Protein AF-A0A931VMN0-F1 (afdb_monomer_lite)

Structure (mmCIF, N/CA/C/O backbone):
data_AF-A0A931VMN0-F1
#
_entry.id   AF-A0A931VMN0-F1
#
loop_
_atom_site.group_PDB
_atom_site.id
_atom_site.type_symbol
_atom_site.label_atom_id
_atom_site.label_alt_id
_atom_site.label_comp_id
_atom_site.label_asym_id
_atom_site.label_entity_id
_atom_site.label_seq_id
_atom_site.pdbx_PDB_ins_code
_atom_site.Cartn_x
_atom_site.Cartn_y
_atom_site.Cartn_z
_atom_site.occupancy
_atom_site.B_iso_or_equiv
_atom_site.auth_seq_id
_atom_site.auth_comp_id
_atom_site.auth_asym_id
_atom_site.auth_atom_id
_atom_site.pdbx_PDB_model_num
ATOM 1 N N . MET A 1 1 ? 34.406 8.854 -39.754 1.00 41.88 1 MET A N 1
ATOM 2 C CA . MET A 1 1 ? 33.412 9.635 -38.998 1.00 41.88 1 MET A CA 1
ATOM 3 C C . MET A 1 1 ? 33.069 8.800 -37.788 1.00 41.88 1 MET A C 1
ATOM 5 O O . MET A 1 1 ? 32.561 7.705 -37.977 1.00 41.88 1 MET A O 1
ATOM 9 N N . ALA A 1 2 ? 33.509 9.219 -36.605 1.00 42.59 2 ALA A N 1
ATOM 10 C CA . ALA A 1 2 ? 33.119 8.560 -35.368 1.00 42.59 2 ALA A CA 1
ATOM 11 C C . ALA A 1 2 ? 31.696 9.027 -35.057 1.00 42.59 2 ALA A C 1
ATOM 13 O O . ALA A 1 2 ? 31.463 10.232 -35.004 1.00 42.59 2 ALA A O 1
ATOM 14 N N . GLU A 1 3 ? 30.756 8.093 -34.952 1.00 46.03 3 GLU A N 1
ATOM 15 C CA . GLU A 1 3 ? 29.459 8.370 -34.342 1.00 46.03 3 GLU A CA 1
ATOM 16 C C . GLU A 1 3 ? 29.733 8.824 -32.907 1.00 46.03 3 GLU A C 1
ATOM 18 O O . GLU A 1 3 ? 30.324 8.078 -32.122 1.00 46.03 3 GLU A O 1
ATOM 23 N N . GLU A 1 4 ? 29.360 10.062 -32.582 1.00 45.09 4 GLU A N 1
ATOM 24 C CA . GLU A 1 4 ? 29.193 10.489 -31.197 1.00 45.09 4 GLU A CA 1
ATOM 25 C C . GLU A 1 4 ? 28.124 9.577 -30.591 1.00 45.09 4 GLU A C 1
ATOM 27 O O . GLU A 1 4 ? 26.926 9.773 -30.784 1.00 45.09 4 GLU A O 1
ATOM 32 N N . ARG A 1 5 ? 28.560 8.509 -29.919 1.00 51.31 5 ARG A N 1
ATOM 33 C CA . ARG A 1 5 ? 27.690 7.766 -29.017 1.00 51.31 5 ARG A CA 1
ATOM 34 C C . ARG A 1 5 ? 27.378 8.718 -27.873 1.00 51.31 5 ARG A C 1
ATOM 36 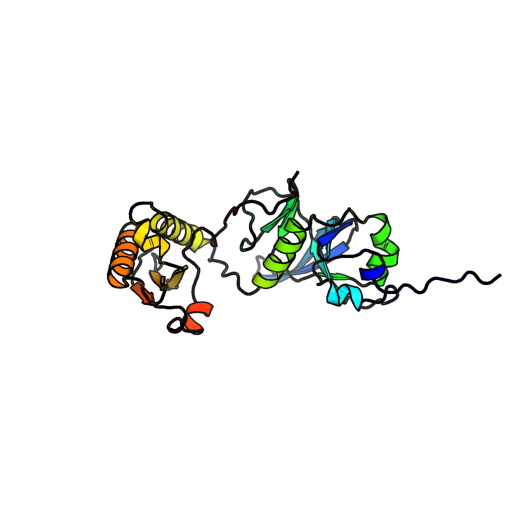O O . ARG A 1 5 ? 28.253 8.962 -27.046 1.00 51.31 5 ARG A O 1
ATOM 43 N N . GLU A 1 6 ? 26.171 9.277 -27.859 1.00 58.47 6 GLU A N 1
ATOM 44 C CA . GLU A 1 6 ? 25.628 9.911 -26.659 1.00 58.47 6 GLU A CA 1
ATOM 45 C C . GLU A 1 6 ? 25.777 8.908 -25.512 1.00 58.47 6 GLU A C 1
ATOM 47 O O . GLU A 1 6 ? 25.211 7.813 -25.552 1.00 58.47 6 GLU A O 1
ATOM 52 N N . GLU A 1 7 ? 26.621 9.239 -24.533 1.00 57.97 7 GLU A N 1
ATOM 53 C CA . GLU A 1 7 ? 26.782 8.410 -23.345 1.00 57.97 7 GLU A CA 1
ATOM 54 C C . GLU A 1 7 ? 25.415 8.269 -22.660 1.00 57.97 7 GLU A C 1
ATOM 56 O O . GLU A 1 7 ? 24.741 9.281 -22.435 1.00 57.97 7 GLU A O 1
ATOM 61 N N . PRO A 1 8 ? 24.976 7.046 -22.313 1.00 57.59 8 PRO A N 1
ATOM 62 C CA . PRO A 1 8 ? 23.716 6.858 -21.613 1.00 57.59 8 PRO A CA 1
ATOM 63 C C . PRO A 1 8 ? 23.795 7.508 -20.222 1.00 57.59 8 PRO A C 1
ATOM 65 O O . PRO A 1 8 ? 24.470 7.008 -19.325 1.00 57.59 8 PRO A O 1
ATOM 68 N N . GLN A 1 9 ? 23.119 8.645 -20.041 1.00 81.38 9 GLN A N 1
ATOM 69 C CA . GLN A 1 9 ? 23.311 9.496 -18.857 1.00 81.38 9 GLN A CA 1
ATOM 70 C C . GLN A 1 9 ? 22.664 8.955 -17.567 1.00 81.38 9 GLN A C 1
ATOM 72 O O . GLN A 1 9 ? 23.038 9.395 -16.487 1.00 81.38 9 GLN A O 1
ATOM 77 N N . SER A 1 10 ? 21.685 8.048 -17.657 1.00 93.00 10 SER A N 1
ATOM 78 C CA 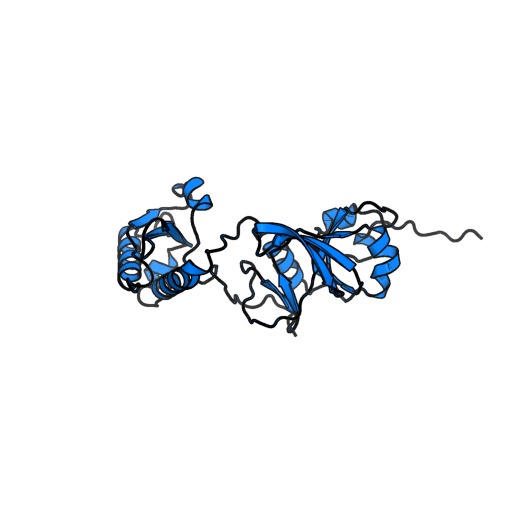. SER A 1 10 ? 21.061 7.276 -16.557 1.00 93.00 10 SER A CA 1
ATOM 79 C C . SER A 1 10 ? 19.767 6.626 -17.062 1.00 93.00 10 SER A C 1
ATOM 81 O O . SER A 1 10 ? 19.242 7.022 -18.106 1.00 93.00 10 SER A O 1
ATOM 83 N N . LEU A 1 11 ? 19.184 5.686 -16.309 1.00 93.06 11 LEU A N 1
ATOM 84 C CA . LEU A 1 11 ? 17.816 5.224 -16.584 1.00 93.06 11 LEU A CA 1
ATOM 85 C C . LEU A 1 11 ? 16.801 6.375 -16.522 1.00 93.06 11 LEU A C 1
ATOM 87 O O . LEU A 1 11 ? 15.883 6.436 -17.340 1.00 93.06 11 LEU A O 1
ATOM 91 N N . TYR A 1 12 ? 16.976 7.316 -15.590 1.00 93.25 12 TYR A N 1
ATOM 92 C CA . TYR A 1 12 ? 16.116 8.497 -15.513 1.00 93.25 12 TYR A CA 1
ATOM 93 C C . TYR A 1 12 ? 16.229 9.373 -16.770 1.00 93.25 12 TYR A C 1
ATOM 95 O O . TYR A 1 12 ? 15.211 9.805 -17.316 1.00 93.25 12 TYR A O 1
ATOM 103 N N . ALA A 1 13 ? 17.439 9.608 -17.282 1.00 91.50 13 ALA A N 1
ATOM 104 C CA . ALA A 1 13 ? 17.629 10.326 -18.544 1.00 91.50 13 ALA A CA 1
ATOM 105 C C . ALA A 1 13 ? 17.008 9.573 -19.738 1.00 91.50 13 ALA A C 1
ATOM 107 O O . ALA A 1 13 ? 16.455 10.199 -20.637 1.00 91.50 13 ALA A O 1
ATOM 108 N N . ASP A 1 14 ? 16.992 8.238 -19.692 1.00 89.56 14 ASP A N 1
ATOM 109 C CA . ASP A 1 14 ? 16.324 7.369 -20.672 1.00 89.56 14 ASP A CA 1
ATOM 110 C C . ASP A 1 14 ? 14.782 7.322 -20.518 1.00 89.56 14 ASP A C 1
ATOM 112 O O . ASP A 1 14 ? 14.068 6.576 -21.195 1.00 89.56 14 ASP A O 1
ATOM 116 N N . GLY A 1 15 ? 14.225 8.143 -19.625 1.00 91.12 15 GLY A N 1
ATOM 117 C CA . GLY A 1 15 ? 12.784 8.305 -19.434 1.00 91.12 15 GLY A CA 1
ATOM 118 C C . GLY A 1 15 ? 12.145 7.295 -18.482 1.00 91.12 15 GLY A C 1
ATOM 119 O O . GLY A 1 15 ? 10.924 7.292 -18.355 1.00 91.12 15 GLY A O 1
ATOM 120 N N . TRP A 1 16 ? 12.928 6.457 -17.796 1.00 94.12 16 TRP A N 1
ATOM 121 C CA . TRP A 1 16 ? 12.399 5.612 -16.725 1.00 94.12 16 TRP A CA 1
ATOM 122 C C . TRP A 1 16 ? 12.064 6.453 -15.491 1.00 94.12 16 TRP A C 1
ATOM 124 O O . TRP A 1 16 ? 12.814 7.346 -15.095 1.00 94.12 16 TRP A O 1
ATOM 134 N N . ARG A 1 17 ? 10.918 6.169 -14.883 1.00 94.31 17 ARG A N 1
ATOM 135 C CA . ARG A 1 17 ? 10.378 6.826 -13.683 1.00 94.31 17 ARG A CA 1
ATOM 136 C C . ARG A 1 17 ? 9.817 5.790 -12.720 1.00 94.31 17 ARG A C 1
ATOM 138 O O . ARG A 1 17 ? 9.393 4.719 -13.165 1.00 94.31 17 ARG A O 1
ATOM 145 N N . GLN A 1 18 ? 9.728 6.125 -11.437 1.00 93.81 18 GLN A N 1
ATOM 146 C CA . GLN A 1 18 ? 8.899 5.371 -10.500 1.00 93.81 18 GLN A CA 1
ATOM 147 C C . GLN A 1 18 ? 7.460 5.305 -11.036 1.00 93.81 18 GLN A C 1
ATOM 149 O O . GLN A 1 18 ? 6.854 6.329 -11.360 1.00 93.81 18 GLN A O 1
ATOM 154 N N . GLY A 1 19 ? 6.921 4.093 -11.166 1.00 93.88 19 GLY A N 1
ATOM 155 C CA . GLY A 1 19 ? 5.627 3.864 -11.808 1.00 93.88 19 GLY A CA 1
ATOM 156 C C . GLY A 1 19 ? 5.679 3.583 -13.312 1.00 93.88 19 GLY A C 1
ATOM 157 O O . GLY A 1 19 ? 4.626 3.436 -13.917 1.00 93.88 19 GLY A O 1
ATOM 158 N N . SER A 1 20 ? 6.857 3.495 -13.941 1.00 95.56 20 SER A N 1
ATOM 159 C CA . SER A 1 20 ? 6.937 3.018 -15.334 1.00 95.56 20 SER A CA 1
ATOM 160 C C . SER A 1 20 ? 6.553 1.544 -15.397 1.00 95.56 20 SER A C 1
ATOM 162 O O . SER A 1 20 ? 7.106 0.752 -14.634 1.00 95.56 20 SER A O 1
ATOM 164 N N . ILE A 1 21 ? 5.647 1.189 -16.307 1.00 95.50 21 ILE A N 1
ATOM 165 C CA . ILE A 1 21 ? 5.221 -0.196 -16.538 1.00 95.50 21 ILE A CA 1
ATOM 166 C C . ILE A 1 21 ? 5.963 -0.752 -17.754 1.00 95.50 21 ILE A C 1
ATOM 168 O O . ILE A 1 21 ? 6.231 -0.023 -18.712 1.00 95.50 21 ILE A O 1
ATOM 172 N N . PHE A 1 22 ? 6.325 -2.029 -17.718 1.00 96.31 22 PHE A N 1
ATOM 173 C CA . PHE A 1 22 ? 6.943 -2.729 -18.839 1.00 96.31 22 PHE A CA 1
ATOM 174 C C . PHE A 1 22 ? 6.535 -4.203 -18.869 1.00 96.31 22 PHE A C 1
ATOM 176 O O . PHE A 1 22 ? 6.150 -4.767 -17.844 1.00 96.31 22 PHE A O 1
ATOM 183 N N . HIS A 1 23 ? 6.656 -4.814 -20.050 1.00 95.62 23 HIS A N 1
ATOM 184 C CA . HIS A 1 23 ? 6.333 -6.227 -20.264 1.00 95.62 23 HIS A CA 1
ATOM 185 C C . HIS A 1 23 ? 7.601 -7.047 -20.454 1.00 95.62 23 HIS A C 1
ATOM 187 O O . HIS A 1 23 ? 8.399 -6.759 -21.351 1.00 95.62 23 HIS A O 1
ATOM 193 N N . LEU A 1 24 ? 7.805 -8.049 -19.610 1.00 93.81 24 LEU A N 1
ATOM 194 C CA . LEU A 1 24 ? 8.913 -8.988 -19.706 1.00 93.81 24 LEU A CA 1
ATOM 195 C C . LEU A 1 24 ? 8.612 -10.236 -18.877 1.00 93.81 24 LEU A C 1
ATOM 197 O O . LEU A 1 24 ? 8.349 -10.128 -17.682 1.00 93.81 24 LEU A O 1
ATOM 201 N N . ASP A 1 25 ? 8.751 -11.410 -19.490 1.00 91.31 25 ASP A N 1
ATOM 202 C CA . ASP A 1 25 ? 8.650 -12.685 -18.783 1.00 91.31 25 ASP A CA 1
ATOM 203 C C . ASP A 1 25 ? 9.819 -12.831 -17.803 1.00 91.31 25 ASP A C 1
ATOM 205 O O . ASP A 1 25 ? 10.959 -13.110 -18.193 1.00 91.31 25 ASP A O 1
ATOM 209 N N . LEU A 1 26 ? 9.538 -12.636 -16.516 1.00 87.81 26 LEU A N 1
ATOM 210 C CA . LEU A 1 26 ? 10.504 -12.832 -15.443 1.00 87.81 26 LEU A CA 1
ATOM 211 C C . LEU A 1 26 ? 10.038 -13.970 -14.541 1.00 87.81 26 LEU A C 1
ATOM 213 O O . LEU A 1 26 ? 8.881 -14.050 -14.133 1.00 87.81 26 LEU A O 1
ATOM 217 N N . ILE A 1 27 ? 10.979 -14.855 -14.219 1.00 83.38 27 ILE A N 1
ATOM 218 C CA . ILE A 1 27 ? 10.735 -15.995 -13.339 1.00 83.38 27 ILE A CA 1
ATOM 219 C C . ILE A 1 27 ? 11.170 -15.603 -11.929 1.00 83.38 27 ILE A C 1
ATOM 221 O O . ILE A 1 27 ? 12.364 -15.589 -11.620 1.00 83.38 27 ILE A O 1
ATOM 225 N N . GLY A 1 28 ? 10.192 -15.300 -11.079 1.00 76.06 28 GLY A N 1
ATOM 226 C CA . GLY A 1 28 ? 10.387 -15.075 -9.651 1.00 76.06 28 GLY A CA 1
ATOM 227 C C . GLY A 1 28 ? 10.457 -16.394 -8.883 1.00 76.06 28 GLY A C 1
ATOM 228 O O . GLY A 1 28 ? 9.836 -17.395 -9.256 1.00 76.06 28 GLY A O 1
ATOM 229 N N . ARG A 1 29 ? 11.210 -16.414 -7.780 1.00 80.31 29 ARG A N 1
ATOM 230 C CA . ARG A 1 29 ? 11.291 -17.570 -6.874 1.00 80.31 29 ARG A CA 1
ATOM 231 C C . ARG A 1 29 ? 11.120 -17.110 -5.441 1.00 80.31 29 ARG A C 1
ATOM 233 O O . ARG A 1 29 ? 11.837 -16.228 -4.974 1.00 80.31 29 ARG A O 1
ATOM 240 N N . ARG A 1 30 ? 10.188 -17.733 -4.727 1.00 77.56 30 ARG A N 1
ATOM 241 C CA . ARG A 1 30 ? 9.914 -17.446 -3.317 1.00 77.56 30 ARG A CA 1
ATOM 242 C C . ARG A 1 30 ? 9.991 -18.724 -2.506 1.00 77.56 30 ARG A C 1
ATOM 244 O O . ARG A 1 30 ? 9.570 -19.778 -2.965 1.00 77.56 30 ARG A O 1
ATOM 251 N N . HIS A 1 31 ? 10.493 -18.622 -1.284 1.00 81.31 31 HIS A N 1
ATOM 252 C CA . HIS A 1 31 ? 10.421 -19.716 -0.325 1.00 81.31 31 HIS A CA 1
ATOM 253 C C . HIS A 1 31 ? 9.192 -19.509 0.560 1.00 81.31 31 HIS A C 1
ATOM 255 O O . HIS A 1 31 ? 9.095 -18.505 1.262 1.00 81.31 31 HIS A O 1
ATOM 261 N N . ILE A 1 32 ? 8.253 -20.447 0.494 1.00 82.44 32 ILE A N 1
ATOM 262 C CA . ILE A 1 32 ? 7.016 -20.470 1.279 1.00 82.44 32 ILE A CA 1
ATOM 263 C C . ILE A 1 32 ? 7.015 -21.679 2.215 1.00 82.44 32 ILE A C 1
ATOM 265 O O . ILE A 1 32 ? 7.819 -22.597 2.060 1.00 82.44 32 ILE A O 1
ATOM 269 N N . LEU A 1 33 ? 6.102 -21.703 3.182 1.00 79.56 33 LEU A N 1
ATOM 270 C CA . LEU A 1 33 ? 5.869 -22.894 3.991 1.00 79.56 33 LEU A CA 1
ATOM 271 C C . LEU A 1 33 ? 4.885 -23.817 3.259 1.00 79.56 33 LEU A C 1
ATOM 273 O O . LEU A 1 33 ? 3.768 -23.410 2.946 1.00 79.56 33 LEU A O 1
ATOM 277 N N . GLY A 1 34 ? 5.307 -25.045 2.973 1.00 81.25 34 GLY A N 1
ATOM 278 C CA . GLY A 1 34 ? 4.457 -26.088 2.412 1.00 81.25 34 GLY A CA 1
ATOM 279 C C . GLY A 1 34 ? 3.401 -26.562 3.411 1.00 81.25 34 GLY A C 1
ATOM 280 O O . GLY A 1 34 ? 3.510 -26.346 4.619 1.00 81.25 34 GLY A O 1
ATOM 281 N N . SER A 1 35 ? 2.370 -27.252 2.918 1.00 82.31 35 SER A N 1
ATOM 282 C CA . SER A 1 35 ? 1.301 -27.822 3.757 1.00 82.31 35 SER A CA 1
ATOM 283 C C . SER A 1 35 ? 1.795 -28.881 4.751 1.00 82.31 35 SER A C 1
ATOM 285 O O . SER A 1 35 ? 1.097 -29.218 5.701 1.00 82.31 35 SER A O 1
ATOM 287 N N . ASP A 1 36 ? 2.988 -29.423 4.523 1.00 88.56 36 ASP A N 1
ATOM 288 C CA . ASP A 1 36 ? 3.714 -30.343 5.399 1.00 88.56 36 ASP A CA 1
ATOM 289 C C . ASP A 1 36 ? 4.589 -29.622 6.445 1.00 88.56 36 ASP A C 1
ATOM 291 O O . ASP A 1 36 ? 5.304 -30.268 7.215 1.00 88.56 36 ASP A O 1
ATOM 295 N N . GLY A 1 37 ? 4.548 -28.287 6.480 1.00 85.69 37 GLY A N 1
ATOM 296 C CA . GLY A 1 37 ? 5.361 -27.464 7.368 1.00 85.69 37 GLY A CA 1
ATOM 297 C C . GLY A 1 37 ? 6.830 -27.362 6.952 1.00 85.69 37 GLY A C 1
ATOM 298 O O . GLY A 1 37 ? 7.644 -26.932 7.768 1.00 85.69 37 GLY A O 1
ATOM 299 N N . GLN A 1 38 ? 7.198 -27.756 5.726 1.00 91.81 38 GLN A N 1
ATOM 300 C CA . GLN A 1 38 ? 8.569 -27.644 5.221 1.00 91.81 38 GLN A CA 1
ATOM 301 C C . GLN A 1 38 ? 8.733 -26.459 4.259 1.00 91.81 38 GLN A C 1
ATOM 303 O O . GLN A 1 38 ? 7.809 -26.143 3.506 1.00 91.81 38 GLN A O 1
ATOM 308 N N . PRO A 1 39 ? 9.903 -25.795 4.231 1.00 89.06 39 PRO A N 1
ATOM 309 C CA . PRO A 1 39 ? 10.190 -24.780 3.224 1.00 89.06 39 PRO A CA 1
ATOM 310 C C . PRO A 1 39 ? 10.069 -25.363 1.811 1.00 89.06 39 PRO A C 1
ATOM 312 O O . PRO A 1 39 ? 10.727 -26.345 1.476 1.00 89.06 39 PRO A O 1
ATOM 315 N N . THR A 1 40 ? 9.243 -24.740 0.978 1.00 89.44 40 THR A N 1
ATOM 316 C CA . THR A 1 40 ? 9.023 -25.103 -0.425 1.00 89.44 40 THR A CA 1
ATOM 317 C C . THR A 1 40 ? 9.321 -23.899 -1.311 1.00 89.44 40 THR A C 1
ATOM 319 O O . THR A 1 40 ? 9.024 -22.763 -0.948 1.00 89.44 40 THR A O 1
ATOM 322 N N . GLU A 1 41 ? 9.926 -24.129 -2.475 1.00 87.88 41 GLU A N 1
ATOM 323 C CA . GLU A 1 41 ? 10.111 -23.090 -3.490 1.00 87.88 41 GLU A CA 1
ATOM 324 C C . GLU A 1 41 ? 8.844 -22.973 -4.342 1.00 87.88 41 GLU A C 1
ATOM 326 O O . GLU A 1 41 ? 8.380 -23.949 -4.930 1.00 87.88 41 GLU A O 1
ATOM 331 N N . GLN A 1 42 ? 8.286 -21.771 -4.406 1.00 81.81 42 GLN A N 1
ATOM 332 C CA . GLN A 1 42 ? 7.222 -21.406 -5.322 1.00 81.81 42 GLN A CA 1
ATOM 333 C C . GLN A 1 42 ? 7.819 -20.572 -6.453 1.00 81.81 42 GLN A C 1
ATOM 335 O O . GLN A 1 42 ? 8.457 -19.543 -6.216 1.00 81.81 42 GLN A O 1
ATOM 340 N N . THR A 1 43 ? 7.599 -21.018 -7.686 1.00 82.12 43 THR A N 1
ATOM 341 C CA . THR A 1 43 ? 7.922 -20.245 -8.885 1.00 82.12 43 THR A CA 1
ATOM 342 C C . THR A 1 43 ? 6.745 -19.343 -9.234 1.00 82.12 43 THR A C 1
ATOM 344 O O . THR A 1 43 ? 5.601 -19.799 -9.253 1.00 82.12 43 THR A O 1
ATOM 347 N N . MET A 1 44 ? 7.033 -18.077 -9.509 1.00 78.38 44 MET A N 1
ATOM 348 C CA . MET A 1 44 ? 6.074 -17.111 -10.033 1.00 78.38 44 MET A CA 1
ATOM 349 C C . MET A 1 44 ? 6.485 -16.723 -11.446 1.00 78.38 44 MET A C 1
ATOM 351 O O . MET A 1 44 ? 7.667 -16.491 -11.698 1.00 78.38 44 MET A O 1
ATOM 355 N N . ASN A 1 45 ? 5.507 -16.669 -12.343 1.00 82.75 45 ASN A N 1
ATOM 356 C CA . ASN A 1 45 ? 5.687 -16.190 -13.704 1.00 82.75 45 ASN A CA 1
ATOM 357 C C . ASN A 1 45 ? 4.742 -15.009 -13.883 1.00 82.75 45 ASN A C 1
ATOM 359 O O . ASN A 1 45 ? 3.538 -15.218 -14.018 1.00 82.75 45 ASN A O 1
ATOM 363 N N . ASP A 1 46 ? 5.305 -13.808 -13.861 1.00 86.88 46 ASP A N 1
ATOM 364 C CA . ASP A 1 46 ? 4.589 -12.578 -14.173 1.00 86.88 46 ASP A CA 1
ATOM 365 C C . ASP A 1 46 ? 5.240 -11.944 -15.411 1.00 86.88 46 ASP A C 1
ATOM 367 O O . ASP A 1 46 ? 6.464 -11.988 -15.591 1.00 86.88 46 ASP A O 1
ATOM 371 N N . ASP A 1 47 ? 4.413 -11.367 -16.273 1.00 91.50 47 ASP A N 1
ATOM 372 C CA . ASP A 1 47 ? 4.805 -10.759 -17.544 1.00 91.50 47 ASP A CA 1
ATOM 373 C C . ASP A 1 47 ? 4.705 -9.229 -17.517 1.00 91.50 47 ASP A C 1
ATOM 375 O O . ASP A 1 47 ? 5.376 -8.566 -18.305 1.00 91.50 47 ASP A O 1
ATOM 379 N N . VAL A 1 48 ? 3.947 -8.651 -16.578 1.00 94.38 48 VAL A N 1
ATOM 380 C CA . VAL A 1 48 ? 3.788 -7.198 -16.419 1.00 94.38 48 VAL A CA 1
ATOM 381 C C . VAL A 1 48 ? 4.391 -6.715 -15.103 1.00 94.38 48 VAL A C 1
ATOM 383 O O . VAL A 1 48 ? 4.078 -7.212 -14.020 1.00 94.38 48 VAL A O 1
ATOM 386 N N . TRP A 1 49 ? 5.228 -5.683 -15.186 1.00 94.88 49 TRP A N 1
ATOM 387 C CA . TRP A 1 49 ? 6.003 -5.178 -14.055 1.00 94.88 49 TRP A CA 1
ATOM 388 C C . TRP A 1 49 ? 5.963 -3.658 -13.971 1.00 94.88 49 TRP A C 1
ATOM 390 O O . TRP A 1 49 ? 5.942 -2.970 -14.989 1.00 94.88 49 TRP A O 1
ATOM 400 N N . VAL A 1 50 ? 6.022 -3.122 -12.751 1.00 94.81 50 VAL A N 1
ATOM 401 C CA . VAL A 1 50 ? 6.180 -1.687 -12.494 1.00 94.81 50 VAL A CA 1
ATOM 402 C C . VAL A 1 50 ? 7.493 -1.392 -11.772 1.00 94.81 50 VAL A C 1
ATOM 404 O O . VAL A 1 50 ? 7.901 -2.126 -10.869 1.00 94.81 50 VAL A O 1
ATOM 407 N N . ILE A 1 51 ? 8.141 -0.283 -12.132 1.00 95.75 51 ILE A N 1
ATOM 408 C CA . ILE A 1 51 ? 9.307 0.244 -11.412 1.00 95.75 51 ILE A CA 1
ATOM 409 C C . ILE A 1 51 ? 8.871 0.800 -10.051 1.00 95.75 51 ILE A C 1
ATOM 411 O O . ILE A 1 51 ? 8.109 1.768 -9.980 1.00 95.75 51 ILE A O 1
ATOM 415 N N . ALA A 1 52 ? 9.397 0.221 -8.972 1.00 94.44 52 ALA A N 1
ATOM 416 C CA . ALA A 1 52 ? 9.133 0.641 -7.597 1.00 94.44 52 ALA A CA 1
ATOM 417 C C . ALA A 1 52 ? 10.287 1.450 -6.971 1.00 94.44 52 ALA A C 1
ATOM 419 O O . ALA A 1 52 ? 10.066 2.146 -5.977 1.00 94.44 52 ALA A O 1
ATOM 420 N N . SER A 1 53 ? 11.492 1.420 -7.552 1.00 94.56 53 SER A N 1
ATOM 421 C CA . SER A 1 53 ? 12.605 2.300 -7.155 1.00 94.56 53 SER A CA 1
ATOM 422 C C . SER A 1 53 ? 12.257 3.785 -7.290 1.00 94.56 53 SER A C 1
ATOM 424 O O . SER A 1 53 ? 11.467 4.168 -8.153 1.00 94.56 53 SER A O 1
ATOM 426 N N . GLN A 1 54 ? 12.852 4.627 -6.440 1.00 90.75 54 GLN A N 1
ATOM 427 C CA . GLN A 1 54 ? 12.619 6.069 -6.480 1.00 90.75 54 GLN A CA 1
ATOM 428 C C . GLN A 1 54 ? 13.353 6.708 -7.661 1.00 90.75 54 GLN A C 1
ATOM 430 O O . GLN A 1 54 ? 14.398 6.233 -8.099 1.00 90.75 54 GLN A O 1
ATOM 435 N N . ASP A 1 55 ? 12.857 7.851 -8.130 1.00 91.69 55 ASP A N 1
ATOM 436 C CA . ASP A 1 55 ? 13.480 8.591 -9.233 1.00 91.69 55 ASP A CA 1
ATOM 437 C C . ASP A 1 55 ? 14.945 8.973 -8.968 1.00 91.69 55 ASP A C 1
ATOM 439 O O . ASP A 1 55 ? 15.753 8.975 -9.895 1.00 91.69 55 ASP A O 1
ATOM 443 N N . CYS A 1 56 ? 15.320 9.251 -7.713 1.00 91.75 56 CYS A N 1
ATOM 444 C CA . CYS A 1 56 ? 16.718 9.505 -7.359 1.00 91.75 56 CYS A CA 1
ATOM 445 C C . CYS A 1 56 ? 17.606 8.266 -7.541 1.00 91.75 56 CYS A C 1
ATOM 447 O O . CYS A 1 56 ? 18.752 8.407 -7.963 1.00 91.75 56 CYS A O 1
ATOM 449 N N . ASP A 1 57 ? 17.072 7.066 -7.294 1.00 92.94 57 ASP A N 1
ATOM 450 C CA . ASP A 1 57 ? 17.785 5.809 -7.536 1.00 92.94 57 ASP A CA 1
ATOM 451 C C . ASP A 1 57 ? 17.963 5.591 -9.045 1.00 92.94 57 ASP A C 1
ATOM 453 O O . ASP A 1 57 ? 19.046 5.237 -9.507 1.00 92.94 57 ASP A O 1
ATOM 457 N N . LEU A 1 58 ? 16.921 5.876 -9.836 1.00 94.06 58 LEU A N 1
ATOM 458 C CA . LEU A 1 58 ? 16.954 5.767 -11.300 1.00 94.06 58 LEU A CA 1
ATOM 459 C C . LEU A 1 58 ? 17.911 6.776 -11.946 1.00 94.06 58 LEU A C 1
ATOM 461 O O . LEU A 1 58 ? 18.500 6.486 -12.986 1.00 94.06 58 LEU A O 1
ATOM 465 N N . ALA A 1 59 ? 18.074 7.954 -11.342 1.00 94.44 59 ALA A N 1
ATOM 466 C CA . ALA A 1 59 ? 19.026 8.966 -11.793 1.00 94.44 59 ALA A CA 1
ATOM 467 C C . ALA A 1 59 ? 20.481 8.558 -11.525 1.00 94.44 59 ALA A C 1
ATOM 469 O O . ALA A 1 59 ? 21.369 8.945 -12.278 1.00 94.44 59 ALA A O 1
ATOM 470 N N . ALA A 1 60 ? 20.725 7.751 -10.489 1.00 92.62 60 ALA A N 1
ATOM 471 C CA . ALA A 1 60 ? 22.038 7.178 -10.197 1.00 92.62 60 ALA A CA 1
ATOM 472 C C . ALA A 1 60 ? 22.310 5.859 -10.952 1.00 92.62 60 ALA A C 1
ATOM 474 O O . ALA A 1 60 ? 23.447 5.385 -10.987 1.00 92.62 60 ALA A O 1
ATOM 475 N N . ALA A 1 61 ? 21.283 5.247 -11.546 1.00 94.19 61 ALA A N 1
ATOM 476 C CA . ALA A 1 61 ? 21.382 3.960 -12.221 1.00 94.19 61 ALA A CA 1
ATOM 477 C C . ALA A 1 61 ? 21.949 4.100 -13.642 1.00 94.19 61 ALA A C 1
ATOM 479 O O . ALA A 1 61 ? 21.263 4.549 -14.565 1.00 94.19 61 ALA A O 1
ATOM 480 N N . MET A 1 62 ? 23.200 3.669 -13.820 1.00 95.12 62 MET A N 1
ATOM 481 C CA . MET A 1 62 ? 23.866 3.651 -15.123 1.00 95.12 62 MET A CA 1
ATOM 482 C C . MET A 1 62 ? 23.317 2.526 -16.012 1.00 95.12 62 MET A C 1
ATOM 484 O O . MET A 1 62 ? 23.266 1.387 -15.544 1.00 95.12 62 MET A O 1
ATOM 488 N N . PRO A 1 63 ? 22.961 2.795 -17.282 1.00 92.50 63 PRO A N 1
ATOM 489 C CA . PRO A 1 63 ? 22.307 1.813 -18.146 1.00 92.50 63 PRO A CA 1
ATOM 490 C C . PRO A 1 63 ? 23.113 0.544 -18.418 1.00 92.50 63 PRO A C 1
ATOM 492 O O . PRO A 1 63 ? 22.512 -0.502 -18.577 1.00 92.50 63 PRO A O 1
ATOM 495 N N . ASP A 1 64 ? 24.444 0.590 -18.383 1.00 92.75 64 ASP A N 1
ATOM 496 C CA . ASP A 1 64 ? 25.282 -0.594 -18.633 1.00 92.75 64 ASP A CA 1
ATOM 497 C C . ASP A 1 64 ? 25.517 -1.458 -17.373 1.00 92.75 64 ASP A C 1
ATOM 499 O O . ASP A 1 6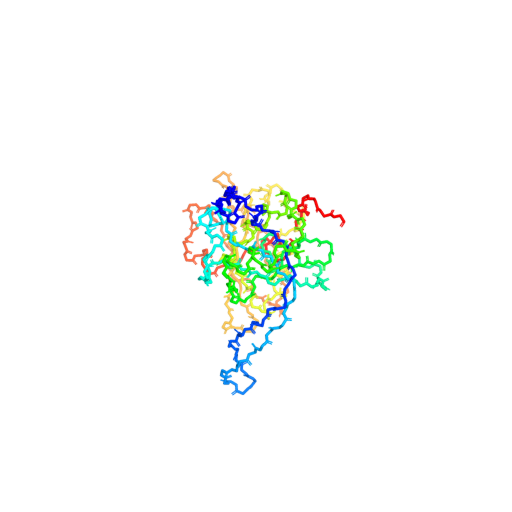4 ? 26.232 -2.465 -17.416 1.00 92.75 64 ASP A O 1
ATOM 503 N N . ASN A 1 65 ? 24.948 -1.077 -16.222 1.00 93.31 65 ASN A N 1
ATOM 504 C CA . ASN A 1 65 ? 25.129 -1.816 -14.975 1.00 93.31 65 ASN A CA 1
ATOM 505 C C . ASN A 1 65 ? 24.302 -3.117 -14.969 1.00 93.31 65 ASN A C 1
ATOM 507 O O . ASN A 1 65 ? 23.092 -3.102 -15.199 1.00 93.31 65 ASN A O 1
ATOM 511 N N . ASN A 1 66 ? 24.959 -4.239 -14.655 1.00 95.44 66 ASN A N 1
ATOM 512 C CA . ASN A 1 66 ? 24.357 -5.572 -14.581 1.00 95.44 66 ASN A CA 1
ATOM 513 C C . ASN A 1 66 ? 23.926 -5.991 -13.165 1.00 95.44 66 ASN A C 1
ATOM 515 O O . ASN A 1 66 ? 23.300 -7.039 -13.013 1.00 95.44 66 ASN A O 1
ATOM 519 N N . ASP A 1 67 ? 24.205 -5.187 -12.141 1.00 95.69 67 ASP A N 1
ATOM 520 C CA . ASP A 1 67 ? 23.783 -5.472 -10.772 1.00 95.69 67 ASP A CA 1
ATOM 521 C C . ASP A 1 67 ? 22.270 -5.282 -10.613 1.00 95.69 67 ASP A C 1
ATOM 523 O O . ASP A 1 67 ? 21.706 -4.268 -11.028 1.00 95.69 67 ASP A O 1
ATOM 527 N N . ALA A 1 68 ? 21.605 -6.244 -9.968 1.00 95.06 68 ALA A N 1
ATOM 528 C CA . ALA A 1 68 ? 20.167 -6.214 -9.710 1.00 95.06 68 ALA A CA 1
ATOM 529 C C . ALA A 1 68 ? 19.816 -5.229 -8.578 1.00 95.06 68 ALA A C 1
ATOM 531 O O . ALA A 1 68 ? 19.646 -5.606 -7.415 1.00 95.06 68 ALA A O 1
ATOM 532 N N . VAL A 1 69 ? 19.738 -3.942 -8.920 1.00 94.94 69 VAL A N 1
ATOM 533 C CA . VAL A 1 69 ? 19.538 -2.842 -7.959 1.00 94.94 69 VAL A CA 1
ATOM 534 C C . VAL A 1 69 ? 18.191 -2.135 -8.089 1.00 94.94 69 VAL A C 1
ATOM 536 O O . VAL A 1 69 ? 17.799 -1.436 -7.157 1.00 94.94 69 VAL A O 1
ATOM 539 N N . ILE A 1 70 ? 17.468 -2.325 -9.196 1.00 96.62 70 ILE A N 1
ATOM 540 C CA . ILE A 1 70 ? 16.181 -1.664 -9.431 1.00 96.62 70 ILE A CA 1
ATOM 541 C C . ILE A 1 70 ? 15.051 -2.540 -8.905 1.00 96.62 70 ILE A C 1
ATOM 543 O O . ILE A 1 70 ? 14.871 -3.657 -9.382 1.00 96.62 70 ILE A O 1
ATOM 547 N N . GLU A 1 71 ? 14.297 -2.034 -7.929 1.00 95.00 71 GLU A N 1
ATOM 548 C CA . GLU A 1 71 ? 13.120 -2.711 -7.384 1.00 95.00 71 GLU A CA 1
ATOM 549 C C . GLU A 1 71 ? 11.975 -2.663 -8.396 1.00 95.00 71 GLU A C 1
ATOM 551 O O . GLU A 1 71 ? 11.608 -1.589 -8.890 1.00 95.00 71 GLU A O 1
ATOM 556 N N . ILE A 1 72 ? 11.379 -3.826 -8.651 1.00 94.06 72 ILE A N 1
ATOM 557 C CA . ILE A 1 72 ? 10.175 -3.981 -9.462 1.00 94.06 72 ILE A CA 1
ATOM 558 C C . ILE A 1 72 ? 9.100 -4.741 -8.694 1.00 94.06 72 ILE A C 1
ATOM 560 O O . ILE A 1 72 ? 9.378 -5.498 -7.758 1.00 94.06 72 ILE A O 1
ATOM 564 N N . ARG A 1 73 ? 7.847 -4.519 -9.084 1.00 92.75 73 ARG A N 1
ATOM 565 C CA . ARG A 1 73 ? 6.685 -5.219 -8.532 1.00 92.75 73 ARG A CA 1
ATOM 566 C C . ARG A 1 73 ? 5.823 -5.770 -9.662 1.00 92.75 73 ARG A C 1
ATOM 568 O O . ARG A 1 73 ? 5.673 -5.067 -10.663 1.00 92.75 73 ARG A O 1
ATOM 575 N N . PRO A 1 74 ? 5.265 -6.982 -9.506 1.00 92.75 74 PRO A N 1
ATOM 576 C CA . PRO A 1 74 ? 4.351 -7.521 -10.496 1.00 92.75 74 PRO A CA 1
ATOM 577 C C . PRO A 1 74 ? 3.077 -6.678 -10.515 1.00 92.75 74 PRO A C 1
ATOM 579 O O . PRO A 1 74 ? 2.594 -6.224 -9.469 1.00 92.75 74 PRO A O 1
ATOM 582 N N . VAL A 1 75 ? 2.561 -6.458 -11.716 1.00 92.62 75 VAL A N 1
ATOM 583 C CA . VAL A 1 75 ? 1.274 -5.818 -11.962 1.00 92.62 75 VAL A CA 1
ATOM 584 C C . VAL A 1 75 ? 0.282 -6.932 -12.269 1.00 92.62 75 VAL A C 1
ATOM 586 O O . VAL A 1 75 ? 0.441 -7.660 -13.240 1.00 92.62 75 VAL A O 1
ATOM 589 N N . LEU A 1 76 ? -0.722 -7.074 -11.414 1.00 90.25 76 LEU A N 1
ATOM 590 C CA . LEU A 1 76 ? -1.692 -8.163 -11.451 1.00 90.25 76 LEU A CA 1
ATOM 591 C C . LEU A 1 76 ? -3.034 -7.655 -11.973 1.00 90.25 76 LEU A C 1
ATOM 593 O O . LEU A 1 76 ? -3.385 -6.493 -11.746 1.00 90.25 76 LEU A O 1
ATOM 597 N N . GLU A 1 77 ? -3.809 -8.532 -12.607 1.00 89.06 77 GLU A N 1
ATOM 598 C CA . GLU A 1 77 ? -5.219 -8.256 -12.889 1.00 89.06 77 GLU A CA 1
ATOM 599 C C . GLU A 1 77 ? -5.978 -8.026 -11.574 1.00 89.06 77 GLU A C 1
ATOM 601 O O . GLU A 1 77 ? -5.809 -8.758 -10.594 1.00 89.06 77 GLU A O 1
ATOM 606 N N . ASP A 1 78 ? -6.789 -6.971 -11.530 1.00 75.81 78 ASP A N 1
ATOM 607 C CA . ASP A 1 78 ? -7.581 -6.622 -10.359 1.00 75.81 78 ASP A CA 1
ATOM 608 C C . ASP A 1 78 ? -8.935 -7.342 -10.388 1.00 75.81 78 ASP A C 1
ATOM 610 O O . ASP A 1 78 ? -9.859 -6.973 -11.113 1.00 75.81 78 ASP A O 1
ATOM 614 N N . ASP A 1 79 ? -9.053 -8.383 -9.570 1.00 64.69 79 ASP A N 1
ATOM 615 C CA . ASP A 1 79 ? -10.259 -9.190 -9.393 1.00 64.69 79 ASP A CA 1
ATOM 616 C C . ASP A 1 79 ? -11.130 -8.727 -8.212 1.00 64.69 79 ASP A C 1
ATOM 618 O O . ASP A 1 79 ? -12.291 -9.128 -8.078 1.00 64.69 79 ASP A O 1
ATOM 622 N N . THR A 1 80 ? -10.600 -7.856 -7.349 1.00 58.25 80 THR A N 1
ATOM 623 C CA . THR A 1 80 ? -11.244 -7.455 -6.097 1.00 58.25 80 THR A CA 1
ATOM 624 C C . THR A 1 80 ? -11.105 -5.955 -5.895 1.00 58.25 80 THR A C 1
ATOM 626 O O . THR A 1 80 ? -10.011 -5.461 -5.660 1.00 58.25 80 THR A O 1
ATOM 629 N N . GLY A 1 81 ? -12.213 -5.214 -5.875 1.00 57.66 81 GLY A N 1
ATOM 630 C CA . GLY A 1 81 ? -12.192 -3.754 -5.715 1.00 57.66 81 GLY A CA 1
ATOM 631 C C . GLY A 1 81 ? -11.816 -3.235 -4.314 1.00 57.66 81 GLY A C 1
ATOM 632 O O . GLY A 1 81 ? -12.474 -2.311 -3.830 1.00 57.66 81 GLY A O 1
ATOM 633 N N . ASP A 1 82 ? -10.834 -3.837 -3.651 1.00 58.72 82 ASP A N 1
ATOM 634 C CA . ASP A 1 82 ? -10.194 -3.395 -2.414 1.00 58.72 82 ASP A CA 1
ATOM 635 C C . ASP A 1 82 ? -8.829 -2.780 -2.755 1.00 58.72 82 ASP A C 1
ATOM 637 O O . ASP A 1 82 ? -7.824 -3.475 -2.857 1.00 58.72 82 ASP A O 1
ATOM 641 N N . TRP A 1 83 ? -8.801 -1.461 -2.947 1.00 62.09 83 TRP A N 1
ATOM 642 C CA . TRP A 1 83 ? -7.606 -0.699 -3.309 1.00 62.09 83 TRP A CA 1
ATOM 643 C C . TRP A 1 83 ? -7.480 0.571 -2.459 1.00 62.09 83 TRP A C 1
ATOM 645 O O . TRP A 1 83 ? -8.470 1.072 -1.927 1.00 62.09 83 TRP A O 1
ATOM 655 N N . GLY A 1 84 ? -6.263 1.118 -2.335 1.00 57.41 84 GLY A N 1
ATOM 656 C CA . GLY A 1 84 ? -6.005 2.400 -1.666 1.00 57.41 84 GLY A CA 1
ATOM 657 C C . GLY A 1 84 ? -4.548 2.590 -1.229 1.00 57.41 84 GLY A C 1
ATOM 658 O O . GLY A 1 84 ? -3.794 1.630 -1.125 1.00 57.41 84 GLY A O 1
ATOM 659 N N . ILE A 1 85 ? -4.143 3.826 -0.909 1.00 55.53 85 ILE A N 1
ATOM 660 C CA . ILE A 1 85 ? -2.751 4.172 -0.529 1.00 55.53 85 ILE A CA 1
ATOM 661 C C . ILE A 1 85 ? -2.261 3.401 0.719 1.00 55.53 85 ILE A C 1
ATOM 663 O O . ILE A 1 85 ? -1.068 3.124 0.857 1.00 55.53 85 ILE A O 1
ATOM 667 N N . ARG A 1 86 ? -3.178 3.000 1.606 1.00 55.03 86 ARG A N 1
ATOM 668 C CA . ARG A 1 86 ? -2.895 2.158 2.782 1.00 55.03 86 ARG A CA 1
ATOM 669 C C . ARG A 1 86 ? -3.372 0.706 2.634 1.00 55.03 86 ARG A C 1
ATOM 671 O O . ARG A 1 86 ? -3.107 -0.091 3.524 1.00 55.03 86 ARG A O 1
ATOM 678 N N . SER A 1 87 ? -4.028 0.350 1.524 1.00 63.22 87 SER A N 1
ATOM 679 C CA . SER A 1 87 ? -4.457 -1.032 1.256 1.00 63.22 87 SER A CA 1
ATOM 680 C C . SER A 1 87 ? -3.265 -1.915 0.876 1.00 63.22 87 SER A C 1
ATOM 682 O O . SER A 1 87 ? -2.200 -1.431 0.473 1.00 63.22 87 SER A O 1
ATOM 684 N N . ARG A 1 88 ? -3.457 -3.235 0.984 1.00 73.19 88 ARG A N 1
ATOM 685 C CA . ARG A 1 88 ? -2.528 -4.232 0.443 1.00 73.19 88 ARG A CA 1
ATOM 686 C C . ARG A 1 88 ? -2.448 -4.158 -1.078 1.00 73.19 88 ARG A C 1
ATOM 688 O O . ARG A 1 88 ? -1.417 -4.534 -1.614 1.00 73.19 88 ARG A O 1
ATOM 695 N N . LYS A 1 89 ? -3.477 -3.652 -1.763 1.00 79.31 89 LYS A N 1
ATOM 696 C CA . LYS A 1 89 ? -3.459 -3.417 -3.210 1.00 79.31 89 LYS A CA 1
ATOM 697 C C . LYS A 1 89 ? -3.458 -1.921 -3.517 1.00 79.31 89 LYS A C 1
ATOM 699 O O . LYS A 1 89 ? -4.211 -1.146 -2.923 1.00 79.31 89 LYS A O 1
ATOM 704 N N . LEU A 1 90 ? -2.643 -1.506 -4.479 1.00 83.75 90 LEU A N 1
ATOM 705 C CA . LEU A 1 90 ? -2.755 -0.192 -5.101 1.00 83.75 90 LEU A CA 1
ATOM 706 C C . LEU A 1 90 ? -3.162 -0.353 -6.553 1.00 83.75 90 LEU A C 1
ATOM 708 O O . LEU A 1 90 ? -2.500 -1.049 -7.318 1.00 83.75 90 LEU A O 1
ATOM 712 N N . ARG A 1 91 ? -4.224 0.348 -6.932 1.00 85.25 91 ARG A N 1
ATOM 713 C CA . ARG A 1 91 ? -4.710 0.361 -8.300 1.00 85.25 91 ARG A CA 1
ATOM 714 C C . ARG A 1 91 ? -3.811 1.211 -9.197 1.00 85.25 91 ARG A C 1
ATOM 716 O O . ARG A 1 91 ? -3.589 2.394 -8.913 1.00 85.25 91 ARG A O 1
ATOM 723 N N . VAL A 1 92 ? -3.315 0.584 -10.255 1.00 86.88 92 VAL A N 1
ATOM 724 C CA . VAL A 1 92 ? -2.450 1.176 -11.278 1.00 86.88 92 VAL A CA 1
ATOM 725 C C . VAL A 1 92 ? -3.320 1.826 -12.355 1.00 86.88 92 VAL A C 1
ATOM 727 O O . VAL A 1 92 ? -3.127 3.001 -12.658 1.00 86.88 92 VAL A O 1
ATOM 730 N N . ASP A 1 93 ? -4.339 1.104 -12.824 1.00 86.56 93 ASP A N 1
ATOM 731 C CA . ASP A 1 93 ? -5.398 1.568 -13.729 1.00 86.56 93 ASP A CA 1
ATOM 732 C C . ASP A 1 93 ? -6.709 0.804 -13.469 1.00 86.56 93 ASP A C 1
ATOM 734 O O . ASP A 1 93 ? -6.829 0.106 -12.466 1.00 86.56 93 ASP A O 1
ATOM 738 N N . ASP A 1 94 ? -7.707 0.926 -14.343 1.00 82.31 94 ASP A N 1
ATOM 739 C CA . ASP A 1 94 ? -9.017 0.307 -14.134 1.00 82.31 94 ASP A CA 1
ATOM 740 C C . ASP A 1 94 ? -9.022 -1.222 -14.026 1.00 82.31 94 ASP A C 1
ATOM 742 O O . ASP A 1 94 ? -9.966 -1.779 -13.462 1.00 82.31 94 ASP A O 1
ATOM 746 N N . GLN A 1 95 ? -7.988 -1.895 -14.530 1.00 86.56 95 GLN A N 1
ATOM 747 C CA . GLN A 1 95 ? -7.926 -3.352 -14.620 1.00 86.56 95 GLN A CA 1
ATOM 748 C C . GLN A 1 95 ? -6.759 -3.955 -13.846 1.00 86.56 95 GLN A C 1
ATOM 750 O O . GLN A 1 95 ? -6.717 -5.170 -13.675 1.00 86.56 95 GLN A O 1
ATOM 755 N N . ARG A 1 96 ? -5.798 -3.138 -13.405 1.00 90.94 96 ARG A N 1
ATOM 756 C CA . ARG A 1 96 ? -4.527 -3.624 -12.875 1.00 90.94 96 ARG A CA 1
ATOM 757 C C . ARG A 1 96 ? -4.191 -3.040 -11.513 1.00 90.94 96 ARG A C 1
ATOM 759 O O . ARG A 1 96 ? -4.404 -1.857 -11.232 1.00 90.94 96 ARG A O 1
ATOM 766 N N . CYS A 1 97 ? -3.579 -3.861 -10.669 1.00 89.88 97 CYS A N 1
ATOM 767 C CA . CYS A 1 97 ? -3.124 -3.470 -9.343 1.00 89.88 97 CYS A CA 1
ATOM 768 C C . CYS A 1 97 ? -1.720 -3.995 -9.026 1.00 89.88 97 CYS A C 1
ATOM 770 O O . CYS A 1 97 ? -1.213 -4.918 -9.656 1.00 89.88 97 CYS A O 1
ATOM 772 N N . VAL A 1 98 ? -1.086 -3.402 -8.017 1.00 88.88 98 VAL A N 1
ATOM 773 C CA . VAL A 1 98 ? 0.131 -3.927 -7.388 1.00 88.88 98 VAL A CA 1
ATOM 774 C C . VAL A 1 98 ? -0.165 -4.329 -5.958 1.00 88.88 98 VAL A C 1
ATOM 776 O O . VAL A 1 98 ? -0.921 -3.650 -5.260 1.00 88.88 98 VAL A O 1
ATOM 779 N N . VAL A 1 99 ? 0.457 -5.415 -5.510 1.00 85.00 99 VAL A N 1
ATOM 780 C CA . VAL A 1 99 ? 0.292 -5.950 -4.155 1.00 85.00 99 VAL A CA 1
ATOM 781 C C . VAL A 1 99 ? 1.483 -5.617 -3.264 1.00 85.00 99 VAL A C 1
ATOM 783 O O . VAL A 1 99 ? 2.642 -5.632 -3.676 1.00 85.00 99 VAL A O 1
ATOM 786 N N . ALA A 1 100 ? 1.171 -5.297 -2.015 1.00 75.94 100 ALA A N 1
ATOM 787 C CA . ALA A 1 100 ? 2.096 -4.952 -0.945 1.00 75.94 100 ALA A CA 1
ATOM 788 C C . ALA A 1 100 ? 2.967 -6.134 -0.538 1.00 75.94 100 ALA A C 1
ATOM 790 O O . ALA A 1 100 ? 4.120 -5.969 -0.140 1.00 75.94 100 ALA A O 1
ATOM 791 N N . GLU A 1 101 ? 2.344 -7.305 -0.570 1.00 70.12 101 GLU A N 1
ATOM 792 C CA . GLU A 1 101 ? 2.892 -8.549 -0.081 1.00 70.12 101 GLU A CA 1
ATOM 793 C C . GLU A 1 101 ? 3.903 -9.118 -1.074 1.00 70.12 101 GLU A C 1
ATOM 795 O O . GLU A 1 101 ? 3.789 -8.962 -2.291 1.00 70.12 101 GLU A O 1
ATOM 800 N N . GLY A 1 102 ? 4.900 -9.808 -0.530 1.00 68.56 102 GLY A N 1
ATOM 801 C CA . GLY A 1 102 ? 5.944 -10.457 -1.306 1.00 68.56 102 GLY A CA 1
ATOM 802 C C . GLY A 1 102 ? 7.285 -9.737 -1.247 1.00 68.56 102 GLY A C 1
ATOM 803 O O . GLY A 1 102 ? 7.388 -8.514 -1.076 1.00 68.56 102 GLY A O 1
ATOM 804 N N . THR A 1 103 ? 8.330 -10.545 -1.390 1.00 73.00 103 THR A N 1
ATOM 805 C CA . THR A 1 103 ? 9.706 -10.076 -1.518 1.00 73.00 103 THR A CA 1
ATOM 806 C C . THR A 1 103 ? 9.802 -9.152 -2.733 1.00 73.00 103 THR A C 1
ATOM 808 O O . THR A 1 103 ? 9.319 -9.528 -3.803 1.00 73.00 103 THR A O 1
ATOM 811 N N . PRO A 1 104 ? 10.376 -7.944 -2.589 1.00 80.56 104 PRO A N 1
ATOM 812 C CA . PRO A 1 104 ? 10.658 -7.110 -3.742 1.00 80.56 104 PRO A CA 1
ATOM 813 C C . PRO A 1 104 ? 11.578 -7.847 -4.712 1.00 80.56 104 PRO A C 1
ATOM 815 O O . PRO A 1 104 ? 12.639 -8.324 -4.307 1.00 80.56 104 PRO A O 1
ATOM 818 N N . GLU A 1 105 ? 11.184 -7.900 -5.979 1.00 90.44 105 GLU A N 1
ATOM 819 C CA . GLU A 1 105 ? 12.041 -8.413 -7.041 1.00 90.44 105 GLU A CA 1
ATOM 820 C C . GLU A 1 105 ? 12.988 -7.304 -7.498 1.00 90.44 105 GLU A C 1
ATOM 822 O O . GLU A 1 105 ? 12.663 -6.112 -7.425 1.00 90.44 105 GLU A O 1
ATOM 827 N N . ARG A 1 106 ? 14.188 -7.684 -7.941 1.00 94.00 106 ARG A N 1
ATOM 828 C CA . ARG A 1 106 ? 15.193 -6.730 -8.411 1.00 94.00 106 ARG A CA 1
ATOM 829 C C . ARG A 1 106 ? 15.741 -7.117 -9.769 1.00 94.00 106 ARG A C 1
ATOM 831 O O . ARG A 1 106 ? 16.074 -8.275 -10.001 1.00 94.00 106 ARG A O 1
ATOM 838 N N . VAL A 1 107 ? 15.902 -6.121 -10.632 1.00 95.56 107 VAL A N 1
ATOM 839 C CA . VAL A 1 107 ? 16.497 -6.269 -11.966 1.00 95.56 107 VAL A CA 1
ATOM 840 C C . VAL A 1 107 ? 17.637 -5.287 -12.170 1.00 95.56 107 VAL A C 1
ATOM 842 O O . VAL A 1 107 ? 17.790 -4.306 -11.433 1.00 95.56 107 VAL A O 1
ATOM 845 N N . SER A 1 108 ? 18.475 -5.577 -13.161 1.00 96.69 108 SER A N 1
ATOM 846 C CA . SER A 1 108 ? 19.592 -4.714 -13.508 1.00 96.69 108 SER A CA 1
ATOM 847 C C . SER A 1 108 ? 19.164 -3.542 -14.392 1.00 96.69 108 SER A C 1
ATOM 849 O O . SER A 1 108 ? 18.243 -3.680 -15.205 1.00 96.69 108 SER A O 1
ATOM 851 N N . PRO A 1 109 ? 19.843 -2.387 -14.290 1.00 96.56 109 PRO A N 1
ATOM 852 C CA . PRO A 1 109 ? 19.659 -1.297 -15.240 1.00 96.56 109 PRO A CA 1
ATOM 853 C C . PRO A 1 109 ? 19.855 -1.710 -16.703 1.00 96.56 109 PRO A C 1
ATOM 855 O O . PRO A 1 109 ? 19.063 -1.305 -17.552 1.00 96.56 109 PRO A O 1
ATOM 858 N N . ALA A 1 110 ? 20.830 -2.578 -16.985 1.00 95.38 110 ALA A N 1
ATOM 859 C CA . ALA A 1 110 ? 21.086 -3.113 -18.323 1.00 95.38 110 ALA A CA 1
ATOM 860 C C . ALA A 1 110 ? 19.896 -3.879 -18.899 1.00 95.38 110 ALA A C 1
ATOM 862 O O . ALA A 1 110 ? 19.565 -3.713 -20.074 1.00 95.38 110 ALA A O 1
ATOM 863 N N . LEU A 1 111 ? 19.203 -4.669 -18.076 1.00 95.25 111 LEU A N 1
ATOM 864 C CA . LEU A 1 111 ? 17.989 -5.360 -18.499 1.00 95.25 111 LEU A CA 1
ATOM 865 C C . LEU A 1 111 ? 16.899 -4.357 -18.893 1.00 95.25 111 LEU A C 1
ATOM 867 O O . LEU A 1 111 ? 16.277 -4.507 -19.946 1.00 95.25 111 LEU A O 1
ATOM 871 N N . LEU A 1 112 ? 16.698 -3.302 -18.101 1.00 94.75 112 LEU A N 1
ATOM 872 C CA . LEU A 1 112 ? 15.699 -2.282 -18.419 1.00 94.75 112 LEU A CA 1
ATOM 873 C C . LEU A 1 112 ? 16.055 -1.514 -19.695 1.00 94.75 112 LEU A C 1
ATOM 875 O O . LEU A 1 112 ? 15.218 -1.364 -20.583 1.00 94.75 112 LEU A O 1
ATOM 879 N N . HIS A 1 113 ? 17.305 -1.072 -19.821 1.00 93.69 113 HIS A N 1
ATOM 880 C CA . HIS A 1 113 ? 17.745 -0.257 -20.947 1.00 93.69 113 HIS A CA 1
ATOM 881 C C . HIS A 1 113 ? 17.781 -1.023 -22.277 1.00 93.69 113 HIS A C 1
ATOM 883 O O . HIS A 1 113 ? 17.351 -0.497 -23.305 1.00 93.69 113 HIS A O 1
ATOM 889 N N . HIS A 1 114 ? 18.277 -2.263 -22.272 1.00 90.31 114 HIS A N 1
ATOM 890 C CA . HIS A 1 114 ? 18.489 -3.024 -23.504 1.00 90.31 114 HIS A CA 1
ATOM 891 C C . HIS A 1 114 ? 17.329 -3.948 -23.874 1.00 90.31 114 HIS A C 1
ATOM 893 O O . HIS A 1 114 ? 17.141 -4.215 -25.060 1.00 90.31 114 HIS A O 1
ATOM 899 N N . VAL A 1 115 ? 16.570 -4.447 -22.893 1.00 88.69 115 VAL A N 1
ATOM 900 C CA . VAL A 1 115 ? 15.528 -5.461 -23.125 1.00 88.69 115 VAL A CA 1
ATOM 901 C C . VAL A 1 115 ? 14.138 -4.860 -22.946 1.00 88.69 115 VAL A C 1
ATOM 903 O O . VAL A 1 115 ? 13.350 -4.845 -23.889 1.00 88.69 115 VAL A O 1
ATOM 906 N N . ALA A 1 116 ? 13.844 -4.307 -21.768 1.00 88.31 116 ALA A N 1
ATOM 907 C CA . ALA A 1 116 ? 12.490 -3.853 -21.439 1.00 88.31 116 ALA A CA 1
ATOM 908 C C . ALA A 1 116 ? 12.102 -2.509 -22.085 1.00 88.31 116 ALA A C 1
ATOM 910 O O . ALA A 1 116 ? 10.931 -2.137 -22.102 1.00 88.31 116 ALA A O 1
ATOM 911 N N . ARG A 1 117 ? 13.061 -1.754 -22.639 1.00 88.69 117 ARG A N 1
ATOM 912 C CA . ARG A 1 117 ? 12.807 -0.428 -23.231 1.00 88.69 117 ARG A CA 1
ATOM 913 C C . ARG A 1 117 ? 11.779 -0.462 -24.361 1.00 88.69 117 ARG A C 1
ATOM 915 O O . ARG A 1 117 ? 10.987 0.469 -24.483 1.00 88.69 117 ARG A O 1
ATOM 922 N N . ALA A 1 118 ? 11.781 -1.521 -25.170 1.00 89.31 118 ALA A N 1
ATOM 923 C CA . ALA A 1 118 ? 10.857 -1.673 -26.294 1.00 89.31 118 ALA A CA 1
ATOM 924 C C . ALA A 1 118 ? 9.420 -2.006 -25.857 1.00 89.31 118 ALA A C 1
ATOM 926 O O . ALA A 1 118 ? 8.483 -1.771 -26.615 1.00 89.31 118 ALA A O 1
ATOM 927 N N . THR A 1 119 ? 9.251 -2.542 -24.648 1.00 92.88 119 THR A N 1
ATOM 928 C CA . THR A 1 119 ? 7.966 -2.977 -24.085 1.00 92.88 119 THR A CA 1
ATOM 929 C C . THR A 1 119 ? 7.455 -2.041 -22.990 1.00 92.88 119 THR A C 1
ATOM 931 O O . THR A 1 119 ? 6.507 -2.369 -22.280 1.00 92.88 119 THR A O 1
ATOM 934 N N . ARG A 1 120 ? 8.086 -0.873 -22.835 1.00 93.88 120 ARG A N 1
ATOM 935 C CA . ARG A 1 120 ? 7.717 0.134 -21.844 1.00 93.88 120 ARG A CA 1
ATOM 936 C C . ARG A 1 120 ? 6.409 0.827 -22.227 1.00 93.88 120 ARG A C 1
ATOM 938 O O . ARG A 1 120 ? 6.286 1.384 -23.317 1.00 93.88 120 ARG A O 1
ATOM 945 N N . GLU A 1 121 ? 5.468 0.855 -21.295 1.00 92.69 121 GLU A N 1
ATOM 946 C CA . GLU A 1 121 ? 4.241 1.645 -21.387 1.00 92.69 121 GLU A CA 1
ATOM 947 C C . GLU A 1 121 ? 4.499 3.123 -21.044 1.00 92.69 121 GLU A C 1
ATOM 949 O O . GLU A 1 121 ? 5.528 3.469 -20.452 1.00 92.69 121 GLU A O 1
ATOM 954 N N . PRO A 1 122 ? 3.564 4.031 -21.372 1.00 85.56 122 PRO A N 1
ATOM 955 C CA . PRO A 1 122 ? 3.580 5.373 -20.809 1.00 85.56 122 PRO A CA 1
ATOM 956 C C . PRO A 1 122 ? 3.671 5.336 -19.270 1.00 85.56 122 PRO A C 1
ATOM 958 O O . PRO A 1 122 ? 3.048 4.477 -18.643 1.00 85.56 122 PRO A O 1
ATOM 961 N N . PRO A 1 123 ? 4.425 6.255 -18.639 1.00 82.81 123 PRO A N 1
ATOM 962 C CA . PRO A 1 123 ? 4.460 6.355 -17.186 1.00 82.81 123 PRO A CA 1
ATOM 963 C C . PRO A 1 123 ? 3.065 6.583 -16.602 1.00 82.81 123 PRO A C 1
ATOM 965 O O . PRO A 1 123 ? 2.209 7.202 -17.240 1.00 82.81 123 PRO A O 1
ATOM 968 N N . LEU A 1 124 ? 2.869 6.145 -15.357 1.00 87.25 124 LEU A N 1
ATOM 969 C CA . LEU A 1 124 ? 1.649 6.458 -14.622 1.00 87.25 124 LEU A CA 1
ATOM 970 C C . LEU A 1 124 ? 1.404 7.975 -14.562 1.00 87.25 124 LEU A C 1
ATOM 972 O O . LEU A 1 124 ? 2.360 8.730 -14.362 1.00 87.25 124 LEU A O 1
ATOM 976 N N . PRO A 1 125 ? 0.139 8.428 -14.653 1.00 88.06 125 PRO A N 1
ATOM 977 C CA . PRO A 1 125 ? -0.211 9.827 -14.427 1.00 88.06 125 PRO A CA 1
ATOM 978 C C . PRO A 1 125 ? 0.317 10.337 -13.081 1.00 88.06 125 PRO A C 1
ATOM 980 O O . PRO A 1 125 ? 0.401 9.573 -12.118 1.00 88.06 125 PRO A O 1
ATOM 983 N N . ASP A 1 126 ? 0.614 11.633 -12.975 1.00 81.75 126 ASP A N 1
ATOM 984 C CA . ASP A 1 126 ? 1.269 12.227 -11.796 1.00 81.75 126 ASP A CA 1
ATOM 985 C C . ASP A 1 126 ? 0.565 11.897 -10.467 1.00 81.75 126 ASP A C 1
ATOM 987 O O . ASP A 1 126 ? 1.220 11.583 -9.466 1.00 81.75 126 ASP A O 1
ATOM 991 N N . GLY A 1 127 ? -0.774 11.902 -10.457 1.00 79.44 127 GLY A N 1
ATOM 992 C CA . GLY A 1 127 ? -1.576 11.514 -9.292 1.00 79.44 127 GLY A CA 1
ATOM 993 C C . GLY A 1 127 ? -1.362 10.053 -8.880 1.00 79.44 127 GLY A C 1
ATOM 994 O O . GLY A 1 127 ? -1.244 9.747 -7.691 1.00 79.44 127 GLY A O 1
ATOM 995 N N . ARG A 1 128 ? -1.231 9.150 -9.858 1.00 84.19 128 ARG A N 1
ATOM 996 C CA . ARG A 1 128 ? -0.988 7.715 -9.651 1.00 84.19 128 ARG A CA 1
ATOM 997 C C . ARG A 1 128 ? 0.449 7.417 -9.261 1.00 84.19 128 ARG A C 1
ATOM 999 O O . ARG A 1 128 ? 0.663 6.648 -8.328 1.00 84.19 128 ARG A O 1
ATOM 1006 N N . SER A 1 129 ? 1.420 8.059 -9.904 1.00 86.75 129 SER A N 1
ATOM 1007 C CA . SER A 1 129 ? 2.829 7.941 -9.517 1.00 86.75 129 SER A CA 1
ATOM 1008 C C . SER A 1 129 ? 3.042 8.432 -8.076 1.00 86.75 129 SER A C 1
ATOM 1010 O O . SER A 1 129 ? 3.655 7.740 -7.260 1.00 86.75 129 SER A O 1
ATOM 1012 N N . SER A 1 130 ? 2.416 9.556 -7.704 1.00 82.25 130 SER A N 1
ATOM 1013 C CA . SER A 1 130 ? 2.432 10.065 -6.326 1.00 82.25 130 SER A CA 1
ATOM 1014 C C . SER A 1 130 ? 1.795 9.083 -5.338 1.00 82.25 130 SER A C 1
ATOM 1016 O O . SER A 1 130 ? 2.369 8.811 -4.282 1.00 82.25 130 SER A O 1
ATOM 1018 N N . ALA A 1 131 ? 0.645 8.498 -5.689 1.00 80.81 131 ALA A N 1
ATOM 1019 C CA . ALA A 1 131 ? -0.010 7.485 -4.868 1.00 80.81 131 ALA A CA 1
ATOM 1020 C C . ALA A 1 131 ? 0.853 6.225 -4.699 1.00 80.81 131 ALA A C 1
ATOM 1022 O O . ALA A 1 131 ? 0.952 5.716 -3.584 1.00 80.81 131 ALA A O 1
ATOM 1023 N N . LEU A 1 132 ? 1.524 5.762 -5.761 1.00 87.94 132 LEU A N 1
ATOM 1024 C CA . LEU A 1 132 ? 2.464 4.640 -5.717 1.00 87.94 132 LEU A CA 1
ATOM 1025 C C . LEU A 1 132 ? 3.639 4.927 -4.794 1.00 87.94 132 LEU A C 1
ATOM 1027 O O . LEU A 1 132 ? 3.969 4.093 -3.953 1.00 87.94 132 LEU A O 1
ATOM 1031 N N . LYS A 1 133 ? 4.228 6.119 -4.889 1.00 87.50 133 LYS A N 1
ATOM 1032 C CA . LYS A 1 133 ? 5.308 6.548 -4.001 1.00 87.50 133 LYS A CA 1
ATOM 1033 C C . LYS A 1 133 ? 4.878 6.528 -2.535 1.00 87.50 133 LYS A C 1
ATOM 1035 O O . LYS A 1 133 ? 5.576 5.956 -1.698 1.00 87.50 133 LYS A O 1
ATOM 1040 N N . THR A 1 134 ? 3.727 7.122 -2.211 1.00 79.81 134 THR A N 1
ATOM 1041 C CA . THR A 1 134 ? 3.196 7.121 -0.839 1.00 79.81 134 THR A CA 1
ATOM 1042 C C . THR A 1 134 ? 2.876 5.705 -0.369 1.00 79.81 134 THR A C 1
ATOM 1044 O O . THR A 1 134 ? 3.254 5.326 0.736 1.00 79.81 134 THR A O 1
ATOM 1047 N N . TRP A 1 135 ? 2.234 4.902 -1.215 1.00 82.44 135 TRP A N 1
ATOM 1048 C CA . TRP A 1 135 ? 1.900 3.512 -0.924 1.00 82.44 135 TRP A CA 1
ATOM 1049 C C . TRP A 1 135 ? 3.166 2.687 -0.652 1.00 82.44 135 TRP A C 1
ATOM 1051 O O . TRP A 1 135 ? 3.243 1.983 0.349 1.00 82.44 135 TRP A O 1
ATOM 1061 N N . LEU A 1 136 ? 4.211 2.818 -1.466 1.00 84.94 136 LEU A N 1
ATOM 1062 C CA . LEU A 1 136 ? 5.492 2.157 -1.223 1.00 84.94 136 LEU A CA 1
ATOM 1063 C C . LEU A 1 136 ? 6.145 2.617 0.084 1.00 84.94 136 LEU A C 1
ATOM 1065 O O . LEU A 1 136 ? 6.772 1.793 0.742 1.00 84.94 136 LEU A O 1
ATOM 1069 N N . GLY A 1 137 ? 6.006 3.887 0.471 1.00 78.94 137 GLY A N 1
ATOM 1070 C CA . GLY A 1 137 ? 6.528 4.403 1.741 1.00 78.94 137 GLY A CA 1
ATOM 1071 C C . GLY A 1 137 ? 5.820 3.823 2.967 1.00 78.94 137 GLY A C 1
ATOM 1072 O O . GLY A 1 137 ? 6.473 3.503 3.950 1.00 78.94 137 GLY A O 1
ATOM 1073 N N . LEU A 1 138 ? 4.505 3.613 2.879 1.00 70.06 138 LEU A N 1
ATOM 1074 C CA . LEU A 1 138 ? 3.684 3.109 3.986 1.00 70.06 138 LEU A CA 1
ATOM 1075 C C . LEU A 1 138 ? 3.708 1.582 4.127 1.00 70.06 138 LEU A C 1
ATOM 1077 O O . LEU A 1 138 ? 3.091 1.052 5.042 1.00 70.06 138 LEU A O 1
ATOM 1081 N N . ARG A 1 139 ? 4.386 0.848 3.236 1.00 65.00 139 ARG A N 1
ATOM 1082 C CA . ARG A 1 139 ? 4.314 -0.624 3.177 1.00 65.00 139 ARG A CA 1
ATOM 1083 C C . ARG A 1 139 ? 4.796 -1.350 4.435 1.00 65.00 139 ARG A C 1
ATOM 1085 O O . ARG A 1 139 ? 4.351 -2.467 4.665 1.00 65.00 139 ARG A O 1
ATOM 1092 N N . TYR A 1 140 ? 5.682 -0.729 5.212 1.00 56.28 140 TYR A N 1
ATOM 1093 C CA . TYR A 1 140 ? 6.187 -1.266 6.482 1.00 56.28 140 TYR A CA 1
ATOM 1094 C C . TYR A 1 140 ? 5.336 -0.842 7.685 1.00 56.28 140 TYR A C 1
ATOM 1096 O O . TYR A 1 140 ? 5.393 -1.491 8.721 1.00 56.28 140 TYR A O 1
ATOM 1104 N N . ASP A 1 141 ? 4.495 0.179 7.507 1.00 53.69 141 ASP A N 1
ATOM 1105 C CA . ASP A 1 141 ? 3.580 0.714 8.518 1.00 53.69 141 ASP A CA 1
ATOM 1106 C C . ASP A 1 141 ? 2.151 0.172 8.331 1.00 53.69 141 ASP A C 1
ATOM 1108 O O . ASP A 1 141 ? 1.195 0.745 8.849 1.00 53.69 141 ASP A O 1
ATOM 1112 N N . ARG A 1 142 ? 1.965 -0.892 7.532 1.00 58.84 142 ARG A N 1
ATOM 1113 C CA . ARG A 1 142 ? 0.658 -1.532 7.312 1.00 58.84 142 ARG A CA 1
ATOM 1114 C C . ARG A 1 142 ? 0.414 -2.580 8.392 1.00 58.84 142 ARG A C 1
ATOM 1116 O O . ARG A 1 142 ? 0.998 -3.661 8.299 1.00 58.84 142 ARG A O 1
ATOM 1123 N N . PRO A 1 143 ? -0.484 -2.347 9.360 1.00 51.25 143 PRO A N 1
ATOM 1124 C CA . PRO A 1 143 ? -0.853 -3.398 10.282 1.00 51.25 143 PRO A CA 1
ATOM 1125 C C . PRO A 1 143 ? -1.828 -4.341 9.558 1.00 51.25 143 PRO A C 1
ATOM 1127 O O . PRO A 1 143 ? -2.994 -4.025 9.313 1.00 51.25 143 PRO A O 1
ATOM 1130 N N . ALA A 1 144 ? -1.324 -5.501 9.136 1.00 54.28 144 ALA A N 1
ATOM 1131 C CA . ALA A 1 144 ? -2.143 -6.577 8.597 1.00 54.28 144 ALA A CA 1
ATOM 1132 C C . ALA A 1 144 ? -2.964 -7.176 9.746 1.00 54.28 144 ALA A C 1
ATOM 1134 O O . ALA A 1 144 ? -2.456 -8.009 10.489 1.00 54.28 144 ALA A O 1
ATOM 1135 N N . VAL A 1 145 ? -4.216 -6.736 9.918 1.00 63.47 145 VAL A N 1
ATOM 1136 C CA . VAL A 1 145 ? -5.157 -7.405 10.832 1.00 63.47 145 VAL A CA 1
ATOM 1137 C C . VAL A 1 145 ? -5.204 -8.892 10.445 1.00 63.47 145 VAL A C 1
ATOM 1139 O O . VAL A 1 145 ? -5.465 -9.173 9.270 1.00 63.47 145 VAL A O 1
ATOM 1142 N N . PRO A 1 146 ? -4.938 -9.834 11.371 1.00 64.69 146 PRO A N 1
ATOM 1143 C CA . PRO A 1 146 ? -5.068 -11.265 11.105 1.00 64.69 146 PRO A CA 1
ATOM 1144 C C . PRO A 1 146 ? -6.442 -11.614 10.519 1.00 64.69 146 PRO A C 1
ATOM 1146 O O . PRO A 1 146 ? -7.455 -11.088 10.980 1.00 64.69 146 PRO A O 1
ATOM 1149 N N . ASP A 1 147 ? -6.500 -12.522 9.539 1.00 64.31 147 ASP A N 1
ATOM 1150 C CA . ASP A 1 147 ? -7.723 -12.804 8.762 1.00 64.31 147 ASP A CA 1
ATOM 1151 C C . ASP A 1 147 ? -8.946 -13.134 9.637 1.00 64.31 147 ASP A C 1
ATOM 1153 O O . ASP A 1 147 ? -10.062 -12.688 9.367 1.00 64.31 147 ASP A O 1
ATOM 1157 N N . HIS A 1 148 ? -8.742 -13.861 10.737 1.00 70.62 148 HIS A N 1
ATOM 1158 C CA . HIS A 1 148 ? -9.812 -14.229 11.667 1.00 70.62 148 HIS A CA 1
ATOM 1159 C C . HIS A 1 148 ? -10.352 -13.041 12.494 1.00 70.62 148 HIS A C 1
ATOM 1161 O O . HIS A 1 148 ? -11.470 -13.110 12.999 1.00 70.62 148 HIS A O 1
ATOM 1167 N N . LEU A 1 149 ? -9.608 -11.933 12.591 1.00 78.50 149 LEU A N 1
ATOM 1168 C CA . LEU A 1 149 ? -10.003 -10.699 13.284 1.00 78.50 149 LEU A CA 1
ATOM 1169 C C . LEU A 1 149 ? -10.624 -9.656 12.348 1.00 78.50 149 LEU A C 1
ATOM 1171 O O . LEU A 1 149 ? -11.155 -8.646 12.814 1.00 78.50 149 LEU A O 1
ATOM 1175 N N . VAL A 1 150 ? -10.607 -9.891 11.032 1.00 77.00 150 VAL A N 1
ATOM 1176 C CA . VAL A 1 150 ? -11.117 -8.941 10.029 1.00 77.00 150 VAL A CA 1
ATOM 1177 C C . VAL A 1 150 ? -12.575 -8.570 10.298 1.00 77.00 150 VAL A C 1
ATOM 1179 O O . VAL A 1 150 ? -12.927 -7.392 10.248 1.00 77.00 150 VAL A O 1
ATOM 1182 N N . SER A 1 151 ? -13.417 -9.546 10.649 1.00 82.19 151 SER A N 1
ATOM 1183 C CA . SER A 1 151 ? -14.838 -9.294 10.932 1.00 82.19 151 SER A CA 1
ATOM 1184 C C . SER A 1 151 ? -15.031 -8.365 12.135 1.00 82.19 151 SER A C 1
ATOM 1186 O O . SER A 1 151 ? -15.842 -7.441 12.072 1.00 82.19 151 SER A O 1
ATOM 1188 N N . LEU A 1 152 ? -14.249 -8.559 13.201 1.00 87.12 152 LEU A N 1
ATOM 1189 C CA . LEU A 1 152 ? -14.261 -7.700 14.385 1.00 87.12 152 LEU A CA 1
ATOM 1190 C C . LEU A 1 152 ? -13.774 -6.283 14.051 1.00 87.12 152 LEU A C 1
ATOM 1192 O O . LEU A 1 152 ? -14.451 -5.303 14.364 1.00 87.12 152 LEU A O 1
ATOM 1196 N N . ALA A 1 153 ? -12.635 -6.170 13.367 1.00 83.50 153 ALA A N 1
ATOM 1197 C CA . ALA A 1 153 ? -12.047 -4.894 12.967 1.00 83.50 153 ALA A CA 1
ATOM 1198 C C . ALA A 1 153 ? -13.002 -4.065 12.085 1.00 83.50 153 ALA A C 1
ATOM 1200 O O . ALA A 1 153 ? -13.222 -2.876 12.333 1.00 83.50 153 ALA A O 1
ATOM 1201 N N . GLN A 1 154 ? -13.643 -4.698 11.096 1.00 81.94 154 GLN A N 1
ATOM 1202 C CA . GLN A 1 154 ? -14.643 -4.056 10.235 1.00 81.94 154 GLN A CA 1
ATOM 1203 C C . GLN A 1 154 ? -15.877 -3.589 11.016 1.00 81.94 154 GLN A C 1
ATOM 1205 O O . GLN A 1 154 ? -16.458 -2.540 10.716 1.00 81.94 154 GLN A O 1
ATOM 1210 N N . ASP A 1 155 ? -16.310 -4.375 11.998 1.00 86.62 155 ASP A N 1
ATOM 1211 C CA . ASP A 1 155 ? -17.494 -4.095 12.796 1.00 86.62 155 ASP A CA 1
ATOM 1212 C C . ASP A 1 155 ? -17.276 -2.914 13.766 1.00 86.62 155 ASP A C 1
ATOM 1214 O O . ASP A 1 155 ? -18.132 -2.016 13.835 1.00 86.62 155 ASP A O 1
ATOM 1218 N N . ILE A 1 156 ? -16.101 -2.855 14.410 1.00 87.25 156 ILE A N 1
ATOM 1219 C CA . ILE A 1 156 ? -15.625 -1.711 15.206 1.00 87.25 156 ILE A CA 1
ATOM 1220 C C . ILE A 1 156 ? -15.579 -0.457 14.330 1.00 87.25 156 ILE A C 1
ATOM 1222 O O . ILE A 1 156 ? -16.225 0.548 14.638 1.00 87.25 156 ILE A O 1
ATOM 1226 N N . ALA A 1 157 ? -14.895 -0.524 13.189 1.00 80.69 157 ALA A N 1
ATOM 1227 C CA . ALA A 1 157 ? -14.713 0.627 12.313 1.00 80.69 157 ALA A CA 1
ATOM 1228 C C . ALA A 1 157 ? -16.047 1.180 11.776 1.00 80.69 157 ALA A C 1
ATOM 1230 O O . ALA A 1 157 ? -16.263 2.393 11.702 1.00 80.69 157 ALA A O 1
ATOM 1231 N N . ARG A 1 158 ? -17.004 0.297 11.464 1.00 81.94 158 ARG A N 1
ATOM 1232 C CA . ARG A 1 158 ? -18.368 0.683 11.067 1.00 81.94 158 ARG A CA 1
ATOM 1233 C C . ARG A 1 158 ? -19.096 1.463 12.163 1.00 81.94 158 ARG A C 1
ATOM 1235 O O . ARG A 1 158 ? -19.862 2.373 11.846 1.00 81.94 158 ARG A O 1
ATOM 1242 N N . ARG A 1 159 ? -18.896 1.108 13.435 1.00 85.75 159 ARG A N 1
ATOM 1243 C CA . ARG A 1 159 ? -19.547 1.760 14.588 1.00 85.75 159 ARG A CA 1
ATOM 1244 C C . ARG A 1 159 ? -18.954 3.112 14.892 1.00 85.75 159 ARG A C 1
ATOM 1246 O O . ARG A 1 159 ? -19.713 4.065 15.046 1.00 85.75 159 ARG A O 1
ATOM 1253 N N . VAL A 1 160 ? -17.629 3.190 14.884 1.00 80.12 160 VAL A N 1
ATOM 1254 C CA . VAL A 1 160 ? -16.881 4.440 15.034 1.00 80.12 160 VAL A CA 1
ATOM 1255 C C . VAL A 1 160 ? -17.337 5.460 13.976 1.00 80.12 160 VAL A C 1
ATOM 1257 O O . VAL A 1 160 ? -17.523 6.632 14.268 1.00 80.12 160 VAL A O 1
ATOM 1260 N N . ARG A 1 161 ? -17.676 5.020 12.761 1.00 71.75 161 ARG A N 1
ATOM 1261 C CA . ARG A 1 161 ? -18.133 5.904 11.672 1.00 71.75 161 ARG A CA 1
ATOM 1262 C C . ARG A 1 161 ? -19.567 6.408 11.736 1.00 71.75 161 ARG A C 1
ATOM 1264 O O . ARG A 1 161 ? -19.942 7.248 10.912 1.00 71.75 161 ARG A O 1
ATOM 1271 N N . ARG A 1 162 ? -20.420 5.873 12.614 1.00 66.44 162 ARG A N 1
ATOM 1272 C CA . ARG A 1 162 ? -21.847 6.217 12.569 1.00 66.44 162 ARG A CA 1
ATOM 1273 C C . ARG A 1 162 ? -22.057 7.716 12.852 1.00 66.44 162 ARG A C 1
ATOM 1275 O O . ARG A 1 162 ? -21.487 8.250 13.799 1.00 66.44 162 ARG A O 1
ATOM 1282 N N . PRO A 1 163 ? -22.928 8.398 12.081 1.00 47.56 163 PRO A N 1
ATOM 1283 C CA . PRO A 1 163 ? -23.060 9.862 12.058 1.00 47.56 163 PRO A CA 1
ATOM 1284 C C . PRO A 1 163 ? -23.639 10.514 13.331 1.00 47.56 163 PRO A C 1
ATOM 1286 O O . PRO A 1 163 ? -23.905 11.712 13.325 1.00 47.56 163 PRO A O 1
ATOM 1289 N N . GLY A 1 164 ? -23.805 9.772 14.429 1.00 49.44 164 GLY A N 1
ATOM 1290 C CA . GLY A 1 164 ? -24.361 10.259 15.698 1.00 49.44 164 GLY A CA 1
ATOM 1291 C C . GLY A 1 164 ? -23.438 11.167 16.522 1.00 49.44 164 GLY A C 1
ATOM 1292 O O . GLY A 1 164 ? -23.802 11.521 17.637 1.00 49.44 164 GLY A O 1
ATOM 1293 N N . GLY A 1 165 ? -22.266 11.544 16.000 1.00 50.28 165 GLY A N 1
ATOM 1294 C CA . GLY A 1 165 ? -21.269 12.337 16.724 1.00 50.28 165 GLY A CA 1
ATOM 1295 C C . GLY A 1 165 ? -20.410 13.241 15.842 1.00 50.28 165 GLY A C 1
ATOM 1296 O O . GLY A 1 165 ? -19.249 13.432 16.173 1.00 50.28 165 GLY A O 1
ATOM 1297 N N . ARG A 1 166 ? -20.933 13.771 14.721 1.00 52.03 166 ARG A N 1
ATOM 1298 C CA . ARG A 1 166 ? -20.154 14.550 13.725 1.00 52.03 166 ARG A CA 1
ATOM 1299 C C . ARG A 1 166 ? -19.215 15.602 14.333 1.00 52.03 166 ARG A C 1
ATOM 1301 O O . ARG A 1 166 ? -18.079 15.684 13.888 1.00 52.03 166 ARG A O 1
ATOM 1308 N N . ASP A 1 167 ? -19.637 16.323 15.370 1.00 59.66 167 ASP A N 1
ATOM 1309 C CA . ASP A 1 167 ? -18.810 17.371 15.993 1.00 59.66 167 ASP A CA 1
ATOM 1310 C C . ASP A 1 167 ? -17.698 16.817 16.899 1.00 59.66 167 ASP A C 1
ATOM 1312 O O . ASP A 1 167 ? -16.645 17.433 17.048 1.00 59.66 167 ASP A O 1
ATOM 1316 N N . THR A 1 168 ? -17.920 15.652 17.512 1.00 64.56 168 THR A N 1
ATOM 1317 C CA . THR A 1 168 ? -16.941 14.972 18.373 1.00 64.56 168 THR A CA 1
ATOM 1318 C C . THR A 1 168 ? -15.970 14.142 17.536 1.00 64.56 168 THR A C 1
ATOM 1320 O O . THR A 1 168 ? -14.767 14.226 17.746 1.00 64.56 168 THR A O 1
ATOM 1323 N N . ALA A 1 169 ? -16.475 13.409 16.541 1.00 61.25 169 ALA A N 1
ATOM 1324 C CA . ALA A 1 169 ? -15.683 12.612 15.609 1.00 61.25 169 ALA A CA 1
ATOM 1325 C C . ALA A 1 169 ? -14.783 13.479 14.713 1.00 61.25 169 ALA A C 1
ATOM 1327 O O . ALA A 1 169 ? -13.674 13.067 14.406 1.00 61.25 169 ALA A O 1
ATOM 1328 N N . ALA A 1 170 ? -15.202 14.699 14.351 1.00 63.50 170 ALA A N 1
ATOM 1329 C CA . ALA A 1 170 ? -14.363 15.631 13.589 1.00 63.50 170 ALA A CA 1
ATOM 1330 C C . ALA A 1 170 ? -13.093 16.082 14.336 1.00 63.50 170 ALA A C 1
ATOM 1332 O O . ALA A 1 170 ? -12.159 16.560 13.703 1.00 63.50 170 ALA A O 1
ATOM 1333 N N . LYS A 1 171 ? -13.058 15.938 15.668 1.00 66.62 171 LYS A N 1
ATOM 1334 C CA . LYS A 1 171 ? -11.909 16.286 16.526 1.00 66.62 171 LYS A CA 1
ATOM 1335 C C . LYS A 1 171 ? -11.026 15.080 16.866 1.00 66.62 171 LYS A C 1
ATOM 1337 O O . LYS A 1 171 ? -10.046 15.212 17.601 1.00 66.62 171 LYS A O 1
ATOM 1342 N N . VAL A 1 172 ? -11.401 13.901 16.369 1.00 72.12 172 VAL A N 1
ATOM 1343 C CA . VAL A 1 172 ? -10.638 12.661 16.493 1.00 72.12 172 VAL A CA 1
ATOM 1344 C C . VAL A 1 172 ? -9.804 12.517 15.228 1.00 72.12 172 VAL A C 1
ATOM 1346 O O . VAL A 1 172 ? -10.339 12.398 14.131 1.00 72.12 172 VAL A O 1
ATOM 1349 N N . HIS A 1 173 ? -8.486 12.554 15.386 1.00 66.88 173 HIS A N 1
ATOM 1350 C CA . HIS A 1 173 ? -7.543 12.364 14.293 1.00 66.88 173 HIS A CA 1
ATOM 1351 C C . HIS A 1 173 ? -7.479 10.898 13.862 1.00 66.88 173 HIS A C 1
ATOM 1353 O O . HIS A 1 173 ? -7.383 10.610 12.674 1.00 66.88 173 HIS A O 1
ATOM 1359 N N . ASP A 1 174 ? -7.473 9.980 14.828 1.00 72.62 174 ASP A N 1
ATOM 1360 C CA . ASP A 1 174 ? -7.440 8.544 14.565 1.00 72.62 174 ASP A CA 1
ATOM 1361 C C . ASP A 1 174 ? -8.072 7.771 15.724 1.00 72.62 174 ASP A C 1
ATOM 1363 O O . ASP A 1 174 ? -8.169 8.276 16.843 1.00 72.62 174 ASP A O 1
ATOM 1367 N N . VAL A 1 175 ? -8.474 6.534 15.474 1.00 80.88 175 VAL A N 1
ATOM 1368 C CA . VAL A 1 175 ? -8.798 5.569 16.527 1.00 80.88 175 VAL A CA 1
ATOM 1369 C C . VAL A 1 175 ? -7.888 4.381 16.300 1.00 80.88 175 VAL A C 1
ATOM 1371 O O . VAL A 1 175 ? -7.755 3.950 15.173 1.00 80.88 175 VAL A O 1
ATOM 1374 N N . LEU A 1 176 ? -7.262 3.843 17.332 1.00 82.44 176 LEU A N 1
ATOM 1375 C CA . LEU A 1 176 ? -6.395 2.673 17.277 1.00 82.44 176 LEU A CA 1
ATOM 1376 C C . LEU A 1 176 ? -7.082 1.514 18.006 1.00 82.44 176 LEU A C 1
ATOM 1378 O O . LEU A 1 176 ? -7.831 1.736 18.953 1.00 82.44 176 LEU A O 1
ATOM 1382 N N . MET A 1 177 ? -6.842 0.288 17.564 1.00 85.75 177 MET A N 1
ATOM 1383 C CA . MET A 1 177 ? -7.360 -0.962 18.108 1.00 85.75 177 MET A CA 1
ATOM 1384 C C . MET A 1 177 ? -6.170 -1.828 18.493 1.00 85.75 177 MET A C 1
ATOM 1386 O O . MET A 1 177 ? -5.253 -1.964 17.700 1.00 85.75 177 MET A O 1
ATOM 1390 N N . GLN A 1 178 ? -6.173 -2.457 19.654 1.00 86.00 178 GLN A N 1
ATOM 1391 C CA . GLN A 1 178 ? -5.230 -3.529 19.977 1.00 86.00 178 GLN A CA 1
ATOM 1392 C C . GLN A 1 178 ? -6.041 -4.790 20.218 1.00 86.00 178 GLN A C 1
ATOM 1394 O O . GLN A 1 178 ? -7.076 -4.716 20.879 1.00 86.00 178 GLN A O 1
ATOM 1399 N N . PHE A 1 179 ? -5.592 -5.921 19.684 1.00 85.56 179 PHE A N 1
ATOM 1400 C CA . PHE A 1 179 ? -6.275 -7.198 19.855 1.00 85.56 179 PHE A CA 1
ATOM 1401 C C . PHE A 1 179 ? -5.500 -8.088 20.824 1.00 85.56 179 PHE A C 1
ATOM 1403 O O . PHE A 1 179 ? -4.277 -8.169 20.764 1.00 85.56 179 PHE A O 1
ATOM 1410 N N . ASP A 1 180 ? -6.233 -8.753 21.710 1.00 88.44 180 ASP A N 1
ATOM 1411 C CA . ASP A 1 180 ? -5.748 -9.835 22.559 1.00 88.44 180 ASP A CA 1
ATOM 1412 C C . ASP A 1 180 ? -6.470 -11.123 22.140 1.00 88.44 180 ASP A C 1
ATOM 1414 O O . ASP A 1 180 ? -7.664 -11.317 22.389 1.00 88.44 180 ASP A O 1
ATOM 1418 N N . GLU A 1 181 ? -5.717 -11.979 21.452 1.00 86.81 181 GLU A N 1
ATOM 1419 C CA . GLU A 1 181 ? -6.153 -13.262 20.890 1.00 86.81 181 GLU A CA 1
ATOM 1420 C C . GLU A 1 181 ? -6.072 -14.412 21.911 1.00 86.81 181 GLU A C 1
ATOM 1422 O O . GLU A 1 181 ? -6.370 -15.558 21.583 1.00 86.81 181 GLU A O 1
ATOM 1427 N N . SER A 1 182 ? -5.677 -14.146 23.165 1.00 86.75 182 SER A N 1
ATOM 1428 C CA . SER A 1 182 ? -5.540 -15.191 24.193 1.00 86.75 182 SER A CA 1
ATOM 1429 C C . SER A 1 182 ? -6.878 -15.747 24.706 1.00 86.75 182 SER A C 1
ATOM 1431 O O . SER A 1 182 ? -6.896 -16.688 25.505 1.00 86.75 182 SER A O 1
ATOM 1433 N N . THR A 1 183 ? -8.004 -15.187 24.255 1.00 84.19 183 THR A N 1
ATOM 1434 C CA . THR A 1 183 ? -9.362 -15.565 24.660 1.00 84.19 183 THR A CA 1
ATOM 1435 C C . THR A 1 183 ? -10.291 -15.742 23.465 1.00 84.19 183 THR A C 1
ATOM 1437 O O . THR A 1 183 ? -10.118 -15.083 22.446 1.00 84.19 183 THR A O 1
ATOM 1440 N N . ASP A 1 184 ? -11.326 -16.568 23.629 1.00 86.06 184 ASP A N 1
ATOM 1441 C CA . ASP A 1 184 ? -12.411 -16.742 22.659 1.00 86.06 184 ASP A CA 1
ATOM 1442 C C . ASP A 1 184 ? -13.755 -16.368 23.321 1.00 86.06 184 ASP A C 1
ATOM 1444 O O . ASP A 1 184 ? -14.139 -17.010 24.309 1.00 86.06 184 ASP A O 1
ATOM 1448 N N . PRO A 1 185 ? -14.450 -15.307 22.866 1.00 87.00 185 PRO A N 1
ATOM 1449 C CA . PRO A 1 185 ? -14.107 -14.420 21.745 1.00 87.00 185 PRO A CA 1
ATOM 1450 C C . PRO A 1 185 ? -12.898 -13.501 22.054 1.00 87.00 185 PRO A C 1
ATOM 1452 O O . PRO A 1 185 ? -12.604 -13.245 23.231 1.00 87.00 185 PRO A O 1
ATOM 1455 N N . PRO A 1 186 ? -12.191 -12.984 21.026 1.00 91.62 186 PRO A N 1
ATOM 1456 C CA . PRO A 1 186 ? -11.009 -12.139 21.203 1.00 91.62 186 PRO A CA 1
ATOM 1457 C C . PRO A 1 186 ? -11.352 -10.818 21.892 1.00 91.62 186 PRO A C 1
ATOM 1459 O O . PRO A 1 186 ? -12.473 -10.303 21.810 1.00 91.62 186 PRO A O 1
ATOM 1462 N N . ARG A 1 187 ? -10.372 -10.241 22.582 1.00 93.06 187 ARG A N 1
ATOM 1463 C CA . ARG A 1 187 ? -10.520 -8.958 23.274 1.00 93.06 187 ARG A CA 1
ATOM 1464 C C . ARG A 1 187 ? -9.942 -7.830 22.437 1.00 93.06 187 ARG A C 1
ATOM 1466 O O . ARG A 1 187 ? -8.968 -8.021 21.718 1.00 93.06 187 ARG A O 1
ATOM 1473 N N . ALA A 1 188 ? -10.530 -6.645 22.555 1.00 91.50 188 ALA A N 1
ATOM 1474 C CA . ALA A 1 188 ? -10.036 -5.443 21.898 1.00 91.50 188 ALA A CA 1
ATOM 1475 C C . ALA A 1 188 ? -9.902 -4.270 22.879 1.00 91.50 188 ALA A C 1
ATOM 1477 O O . ALA A 1 188 ? -10.748 -4.071 23.753 1.00 91.50 188 ALA A O 1
ATOM 1478 N N . ALA A 1 189 ? -8.866 -3.458 22.708 1.00 92.25 189 ALA A N 1
ATOM 1479 C CA . ALA A 1 189 ? -8.727 -2.147 23.335 1.00 92.25 189 ALA A CA 1
ATOM 1480 C C . ALA A 1 189 ? -8.811 -1.064 22.258 1.00 92.25 189 ALA A C 1
ATOM 1482 O O . ALA A 1 189 ? -8.250 -1.243 21.182 1.00 92.25 189 ALA A O 1
ATOM 1483 N N . LEU A 1 190 ? -9.508 0.042 22.528 1.00 90.69 190 LEU A N 1
ATOM 1484 C CA . LEU A 1 190 ? -9.641 1.173 21.608 1.00 90.69 190 LEU A CA 1
ATOM 1485 C C . LEU A 1 190 ? -8.966 2.421 22.183 1.00 90.69 190 LEU A C 1
ATOM 1487 O O . LEU A 1 190 ? -9.164 2.744 23.353 1.00 90.69 190 LEU A O 1
ATOM 1491 N N . PHE A 1 191 ? -8.237 3.162 21.353 1.00 88.88 191 PHE A N 1
ATOM 1492 C CA . PHE A 1 191 ? -7.571 4.409 21.731 1.00 88.88 191 PHE A CA 1
ATOM 1493 C C . PHE A 1 191 ? -7.874 5.515 20.717 1.00 88.88 191 PHE A C 1
ATOM 1495 O O . PHE A 1 191 ? -7.492 5.398 19.560 1.00 88.88 191 PHE A O 1
ATOM 1502 N N . ALA A 1 192 ? -8.536 6.601 21.114 1.00 86.25 192 ALA A N 1
ATOM 1503 C CA . ALA A 1 192 ? -8.743 7.753 20.233 1.00 86.25 192 ALA A CA 1
ATOM 1504 C C . ALA A 1 192 ? -7.588 8.759 20.340 1.00 86.25 192 ALA A C 1
ATOM 1506 O O . ALA A 1 192 ? -7.307 9.281 21.420 1.00 86.25 192 ALA A O 1
ATOM 1507 N N . VAL A 1 193 ? -6.982 9.089 19.202 1.00 80.56 193 VAL A N 1
ATOM 1508 C CA . VAL A 1 193 ? -6.013 10.177 19.053 1.00 80.56 193 VAL A CA 1
ATOM 1509 C C . VAL A 1 193 ? -6.772 11.469 18.759 1.00 80.56 193 VAL A C 1
ATOM 1511 O O . VAL A 1 193 ? -7.459 11.564 17.744 1.00 80.56 193 VAL A O 1
ATOM 1514 N N . VAL A 1 194 ? -6.647 12.478 19.617 1.00 81.75 194 VAL A N 1
ATOM 1515 C CA . VAL A 1 194 ? -7.388 13.749 19.512 1.00 81.75 194 VAL A CA 1
ATOM 1516 C C . VAL A 1 194 ? -6.471 14.971 19.437 1.00 81.75 194 VAL A C 1
ATOM 1518 O O . VAL A 1 194 ? -5.287 14.913 19.786 1.00 81.75 194 VAL A O 1
ATOM 1521 N N . GLU A 1 195 ? -7.023 16.098 18.987 1.00 77.06 195 GLU A N 1
ATOM 1522 C CA . GLU A 1 195 ? -6.364 17.406 19.079 1.00 77.06 195 GLU A CA 1
ATOM 1523 C C . GLU A 1 195 ? -6.282 17.903 20.534 1.00 77.06 195 GLU A C 1
ATOM 1525 O O . GLU A 1 195 ? -6.986 17.420 21.424 1.00 77.06 195 GLU A O 1
ATOM 1530 N N . HIS A 1 196 ? -5.384 18.855 20.807 1.00 77.94 196 HIS A N 1
ATOM 1531 C CA . HIS A 1 196 ? -5.082 19.275 22.181 1.00 77.94 196 HIS A CA 1
ATOM 1532 C C . HIS A 1 196 ? -6.270 19.948 22.894 1.00 77.94 196 HIS A C 1
ATOM 1534 O O . HIS A 1 196 ? -6.380 19.861 24.114 1.00 77.94 196 HIS A O 1
ATOM 1540 N N . ASP A 1 197 ? -7.165 20.583 22.140 1.00 80.44 197 ASP A N 1
ATOM 1541 C CA . ASP A 1 197 ? -8.359 21.292 22.606 1.00 80.44 197 ASP A CA 1
ATOM 1542 C C . ASP A 1 197 ? -9.647 20.443 22.542 1.00 80.44 197 ASP A C 1
ATOM 1544 O O . ASP A 1 197 ? -10.744 20.941 22.813 1.00 80.44 197 ASP A O 1
ATOM 1548 N N . ALA A 1 198 ? -9.542 19.156 22.196 1.00 82.06 198 ALA A N 1
ATOM 1549 C CA . ALA A 1 198 ? -10.690 18.264 22.123 1.00 82.06 198 ALA A CA 1
ATOM 1550 C C . ALA A 1 198 ? -11.271 17.935 23.513 1.00 82.06 198 ALA A C 1
ATOM 1552 O O . ALA A 1 198 ? -10.550 17.722 24.491 1.00 82.06 198 ALA A O 1
ATOM 1553 N N . ASP A 1 199 ? -12.600 17.804 23.588 1.00 87.50 199 ASP A N 1
ATOM 1554 C CA . ASP A 1 199 ? -13.284 17.300 24.784 1.00 87.50 199 ASP A CA 1
ATOM 1555 C C . ASP A 1 199 ? -13.078 15.781 24.896 1.00 87.50 199 ASP A C 1
ATOM 1557 O O . ASP A 1 199 ? -13.817 14.978 24.316 1.00 87.50 199 ASP A O 1
ATOM 1561 N N . ARG A 1 200 ? -12.047 15.388 25.652 1.00 89.44 200 ARG A N 1
ATOM 1562 C CA . ARG A 1 200 ? -11.668 13.981 25.847 1.00 89.44 200 ARG A CA 1
ATOM 1563 C C . ARG A 1 200 ? -12.793 13.141 26.445 1.00 89.44 200 ARG A C 1
ATOM 1565 O O . ARG A 1 200 ? -12.901 11.964 26.120 1.00 89.44 200 ARG A O 1
ATOM 1572 N N . GLU A 1 201 ? -13.636 13.718 27.298 1.00 89.50 201 GLU A N 1
ATOM 1573 C CA . GLU A 1 201 ? -14.716 12.976 27.951 1.00 89.50 201 GLU A CA 1
ATOM 1574 C C . GLU A 1 201 ? -15.903 12.762 27.006 1.00 89.50 201 GLU A C 1
ATOM 1576 O O . GLU A 1 201 ? -16.551 11.714 27.035 1.00 89.50 201 GLU A O 1
ATOM 1581 N N . ALA A 1 202 ? -16.182 13.722 26.122 1.00 86.69 202 ALA A N 1
ATOM 1582 C CA . ALA A 1 202 ? -17.125 13.512 25.027 1.00 86.69 202 ALA A CA 1
ATOM 1583 C C . ALA A 1 202 ? -16.637 12.422 24.058 1.00 86.69 202 ALA A C 1
ATOM 1585 O O . ALA A 1 202 ? -17.412 11.527 23.717 1.00 86.69 202 ALA A O 1
ATOM 1586 N N . VAL A 1 203 ? -15.357 12.453 23.667 1.00 85.69 203 VAL A N 1
ATOM 1587 C CA . VAL A 1 203 ? -14.758 11.436 22.782 1.00 85.69 203 VAL A CA 1
ATOM 1588 C C . VAL A 1 203 ? -14.773 10.057 23.442 1.00 85.69 203 VAL A C 1
ATOM 1590 O O . VAL A 1 203 ? -15.190 9.086 22.815 1.00 85.69 203 VAL A O 1
ATOM 1593 N N . ARG A 1 204 ? -14.403 9.960 24.724 1.00 90.31 204 ARG A N 1
ATOM 1594 C CA . ARG A 1 204 ? -14.422 8.696 25.473 1.00 90.31 204 ARG A CA 1
ATOM 1595 C C . ARG A 1 204 ? -15.821 8.087 25.518 1.00 90.31 204 ARG A C 1
ATOM 1597 O O . ARG A 1 204 ? -15.970 6.894 25.266 1.00 90.31 204 ARG A O 1
ATOM 1604 N N . ARG A 1 205 ? -16.851 8.894 25.797 1.00 89.31 205 ARG A N 1
ATOM 1605 C CA . ARG A 1 205 ? -18.251 8.432 25.806 1.00 89.31 205 ARG A CA 1
ATOM 1606 C C . ARG A 1 205 ? -18.701 7.945 24.434 1.00 89.31 205 ARG A C 1
ATOM 1608 O O . ARG A 1 205 ? -19.250 6.854 24.337 1.00 89.31 205 ARG A O 1
ATOM 1615 N N . TRP A 1 206 ? -18.408 8.707 23.382 1.00 87.94 206 TRP A N 1
ATOM 1616 C CA . TRP A 1 206 ? -18.707 8.306 22.007 1.00 87.94 206 TRP A CA 1
ATOM 1617 C C . TRP A 1 206 ? -18.039 6.973 21.635 1.00 87.94 206 TRP A C 1
ATOM 1619 O O . TRP A 1 206 ? -18.704 6.077 21.113 1.00 87.94 206 TRP A O 1
ATOM 1629 N N . LEU A 1 207 ? -16.752 6.808 21.954 1.00 88.06 207 LEU A N 1
ATOM 1630 C CA . LEU A 1 207 ? -16.010 5.587 21.644 1.00 88.06 207 LEU A CA 1
ATOM 1631 C C . LEU A 1 207 ? -16.512 4.391 22.469 1.00 88.06 207 LEU A C 1
ATOM 1633 O O . LEU A 1 207 ? -16.615 3.284 21.947 1.00 88.06 207 LEU A O 1
ATOM 1637 N N . ALA A 1 208 ? -16.907 4.611 23.726 1.00 90.69 208 ALA A N 1
ATOM 1638 C CA . ALA A 1 208 ? -17.528 3.587 24.564 1.00 90.69 208 ALA A CA 1
ATOM 1639 C C . ALA A 1 208 ? -18.906 3.148 24.042 1.00 90.69 208 ALA A C 1
ATOM 1641 O O . ALA A 1 208 ? -19.242 1.966 24.104 1.00 90.69 208 ALA A O 1
ATOM 1642 N N . ASP A 1 209 ? -19.706 4.067 23.504 1.00 89.31 209 ASP A N 1
ATOM 1643 C CA . ASP A 1 209 ? -20.996 3.728 22.898 1.00 89.31 209 ASP A CA 1
ATOM 1644 C C . ASP A 1 209 ? -20.818 2.967 21.576 1.00 89.31 209 ASP A C 1
ATOM 1646 O O . ASP A 1 209 ? -21.551 2.010 21.310 1.00 89.31 209 ASP A O 1
ATOM 1650 N N . ALA A 1 210 ? -19.796 3.317 20.786 1.00 87.31 210 ALA A N 1
ATOM 1651 C CA . ALA A 1 210 ? -19.393 2.535 19.621 1.00 87.31 210 ALA A CA 1
ATOM 1652 C C . ALA A 1 210 ? -18.942 1.119 20.023 1.00 87.31 210 ALA A C 1
ATOM 1654 O O . ALA A 1 210 ? -19.400 0.145 19.429 1.00 87.31 210 ALA A O 1
ATOM 1655 N N . ALA A 1 211 ? -18.116 0.999 21.065 1.00 90.19 211 ALA A N 1
ATOM 1656 C CA . ALA A 1 211 ? -17.623 -0.271 21.591 1.00 90.19 211 ALA A CA 1
ATOM 1657 C C . ALA A 1 211 ? -18.753 -1.201 22.062 1.00 90.19 211 ALA A C 1
ATOM 1659 O O . ALA A 1 211 ? -18.784 -2.372 21.694 1.00 90.19 211 ALA A O 1
ATOM 1660 N N . LYS A 1 212 ? -19.733 -0.680 22.812 1.00 90.88 212 LYS A N 1
ATOM 1661 C CA . LYS A 1 212 ? -20.887 -1.460 23.307 1.00 90.88 212 LYS A CA 1
ATOM 1662 C C . LYS A 1 212 ? -21.764 -2.032 22.201 1.00 90.88 212 LYS A C 1
ATOM 1664 O O . LYS A 1 212 ? -22.501 -2.984 22.437 1.00 90.88 212 LYS A O 1
ATOM 1669 N N . ALA A 1 213 ? -21.749 -1.423 21.020 1.00 90.50 213 ALA A N 1
ATOM 1670 C CA . ALA A 1 213 ? -22.553 -1.896 19.909 1.00 90.50 213 ALA A CA 1
ATOM 1671 C C . ALA A 1 213 ? -21.925 -3.113 19.207 1.00 90.50 213 ALA A C 1
ATOM 1673 O O . ALA A 1 213 ? -22.598 -3.713 18.360 1.00 90.50 213 ALA A O 1
ATOM 1674 N N . VAL A 1 214 ? -20.639 -3.417 19.438 1.00 90.31 214 VAL A N 1
ATOM 1675 C CA . VAL A 1 214 ? -19.921 -4.529 18.787 1.00 90.31 214 VAL A CA 1
ATOM 1676 C C . VAL A 1 214 ? -20.545 -5.863 19.232 1.00 90.31 214 VAL A C 1
ATOM 1678 O O . VAL A 1 214 ? -20.747 -6.051 20.432 1.00 90.31 214 VAL A O 1
ATOM 1681 N N . PRO A 1 215 ? -20.908 -6.774 18.308 1.00 92.62 215 PRO A N 1
ATOM 1682 C CA . PRO A 1 215 ? -21.456 -8.077 18.640 1.00 92.62 215 PRO A CA 1
ATOM 1683 C C . PRO A 1 215 ? -20.426 -8.880 19.430 1.00 92.62 215 PRO A C 1
ATOM 1685 O O . PRO A 1 215 ? -19.280 -9.026 19.008 1.00 92.62 215 PRO A O 1
ATOM 1688 N N . THR A 1 216 ? -20.835 -9.394 20.587 1.00 91.56 216 THR A N 1
ATOM 1689 C CA . THR A 1 216 ? -19.933 -10.097 21.507 1.00 91.56 216 THR A CA 1
ATOM 1690 C C . THR A 1 216 ? -19.389 -11.401 20.932 1.00 91.56 216 THR A C 1
ATOM 1692 O O . THR A 1 216 ? -18.369 -11.880 21.402 1.00 91.56 216 THR A O 1
ATOM 1695 N N . ASP A 1 217 ? -20.058 -11.977 19.933 1.00 90.81 217 ASP A N 1
ATOM 1696 C CA . ASP A 1 217 ? -19.606 -13.144 19.171 1.00 90.81 217 ASP A CA 1
ATOM 1697 C C . ASP A 1 217 ? -18.416 -12.844 18.248 1.00 90.81 217 ASP A C 1
ATOM 1699 O O . ASP A 1 217 ? -17.673 -13.759 17.913 1.00 90.81 217 ASP A O 1
ATOM 1703 N N . LEU A 1 218 ? -18.198 -11.578 17.870 1.00 89.31 218 LEU A N 1
ATOM 1704 C CA . LEU A 1 218 ? -17.009 -11.163 17.118 1.00 89.31 218 LEU A CA 1
ATOM 1705 C C . LEU A 1 218 ? -15.830 -10.821 18.033 1.00 89.31 218 LEU A C 1
ATOM 1707 O O . LEU A 1 218 ? -14.680 -10.953 17.627 1.00 89.31 218 LEU A O 1
ATOM 1711 N N . GLY A 1 219 ? -16.108 -10.328 19.240 1.00 91.75 219 GLY A N 1
ATOM 1712 C CA . GLY A 1 219 ? -15.095 -9.865 20.180 1.00 91.75 219 GLY A CA 1
ATOM 1713 C C . GLY A 1 219 ? -15.672 -9.016 21.305 1.00 91.75 219 GLY A C 1
ATOM 1714 O O . GLY A 1 219 ? -16.804 -8.535 21.236 1.00 91.75 219 GLY A O 1
ATOM 1715 N N . VAL A 1 220 ? -14.874 -8.797 22.349 1.00 92.38 220 VAL A N 1
ATOM 1716 C CA . VAL A 1 220 ? -15.243 -7.948 23.490 1.00 92.38 220 VAL A CA 1
ATOM 1717 C C . VAL A 1 220 ? -14.276 -6.779 23.601 1.00 92.38 220 VAL A C 1
ATOM 1719 O O . VAL A 1 220 ? -13.085 -6.964 23.847 1.00 92.38 220 VAL A O 1
ATOM 1722 N N . VAL A 1 221 ? -14.789 -5.555 23.476 1.00 92.50 221 VAL A N 1
ATOM 1723 C CA . VAL A 1 221 ? -13.993 -4.354 23.746 1.00 92.50 221 VAL A CA 1
ATOM 1724 C C . VAL A 1 221 ? -13.886 -4.151 25.258 1.00 92.50 221 VAL A C 1
ATOM 1726 O O . VAL A 1 221 ? -14.885 -3.877 25.922 1.00 92.50 221 VAL A O 1
ATOM 1729 N N . ILE A 1 222 ? -12.680 -4.293 25.806 1.00 92.06 222 ILE A N 1
ATOM 1730 C CA . ILE A 1 222 ? -12.419 -4.267 27.255 1.00 92.06 222 ILE A CA 1
ATOM 1731 C C . ILE A 1 222 ? -11.852 -2.936 27.753 1.00 92.06 222 ILE A C 1
ATOM 1733 O O . ILE A 1 222 ? -11.921 -2.651 28.947 1.00 92.06 222 ILE A O 1
ATOM 1737 N N . GLN A 1 223 ? -11.306 -2.115 26.854 1.00 92.81 223 GLN A N 1
ATOM 1738 C CA . GLN A 1 223 ? -10.656 -0.857 27.203 1.00 92.81 223 GLN A CA 1
ATOM 1739 C C . GLN A 1 223 ? -10.955 0.217 26.158 1.00 92.81 223 GLN A C 1
ATOM 1741 O O . GLN A 1 223 ? -10.973 -0.054 24.958 1.00 92.81 223 GLN A O 1
ATOM 1746 N N . VAL A 1 224 ? -11.193 1.438 26.635 1.00 91.81 224 VAL A N 1
ATOM 1747 C CA . VAL A 1 224 ? -11.401 2.636 25.819 1.00 91.81 224 VAL A CA 1
ATOM 1748 C C . VAL A 1 224 ? -10.598 3.771 26.433 1.00 91.81 224 VAL A C 1
ATOM 1750 O O . VAL A 1 224 ? -10.828 4.128 27.589 1.00 91.81 224 VAL A O 1
ATOM 1753 N N . ASP A 1 225 ? -9.691 4.352 25.658 1.00 93.19 225 ASP A N 1
ATOM 1754 C CA . ASP A 1 225 ? -8.861 5.467 26.100 1.00 93.19 225 ASP A CA 1
ATOM 1755 C C . ASP A 1 225 ? -8.769 6.581 25.045 1.00 93.19 225 ASP A C 1
ATOM 1757 O O . ASP A 1 225 ? -9.183 6.412 23.895 1.00 93.19 225 ASP A O 1
ATOM 1761 N N . VAL A 1 226 ? -8.306 7.759 25.464 1.00 89.25 226 VAL A N 1
ATOM 1762 C CA . VAL A 1 226 ? -8.234 8.973 24.645 1.00 89.25 226 VAL A CA 1
ATOM 1763 C C . VAL A 1 226 ? -6.986 9.769 25.011 1.00 89.25 226 VAL A C 1
ATOM 1765 O O . VAL A 1 226 ? -6.835 10.190 26.161 1.00 89.25 226 VAL A O 1
ATOM 1768 N N . GLY A 1 227 ? -6.151 10.071 24.021 1.00 86.75 227 GLY A N 1
ATOM 1769 C CA . GLY A 1 227 ? -4.955 10.888 24.208 1.00 86.75 227 GLY A CA 1
ATOM 1770 C C . GLY A 1 227 ? -4.592 11.705 22.976 1.00 86.75 227 GLY A C 1
ATOM 1771 O O . GLY A 1 227 ? -5.174 11.559 21.904 1.00 86.75 227 GLY A O 1
ATOM 1772 N N . THR A 1 228 ? -3.639 12.614 23.127 1.00 82.31 228 THR A N 1
ATOM 1773 C CA . THR A 1 228 ? -3.097 13.384 22.002 1.00 82.31 228 THR A CA 1
ATOM 1774 C C . THR A 1 228 ? -1.964 12.628 21.307 1.00 82.31 228 THR A C 1
ATOM 1776 O O . THR A 1 228 ? -1.421 11.651 21.827 1.00 82.31 228 THR A O 1
ATOM 1779 N N . LYS A 1 229 ? -1.522 13.127 20.145 1.00 71.69 229 LYS A N 1
ATOM 1780 C CA . LYS A 1 229 ? -0.338 12.591 19.444 1.00 71.69 229 LYS A CA 1
ATOM 1781 C C . LYS A 1 229 ? 0.915 12.538 20.328 1.00 71.69 229 LYS A C 1
ATOM 1783 O O . LYS A 1 229 ? 1.678 11.590 20.237 1.00 71.69 229 LYS A O 1
ATOM 1788 N N . SER A 1 230 ? 1.120 13.535 21.193 1.00 75.94 230 SER A N 1
ATOM 1789 C CA . SER A 1 230 ? 2.271 13.584 22.109 1.00 75.94 230 SER A CA 1
ATOM 1790 C C . SER A 1 230 ? 2.179 12.591 23.271 1.00 75.94 230 SER A C 1
ATOM 1792 O O . SER A 1 230 ? 3.176 12.348 23.939 1.00 75.94 230 SER A O 1
ATOM 1794 N N . GLU A 1 231 ? 0.987 12.059 23.538 1.00 76.94 231 GLU A N 1
ATOM 1795 C CA . GLU A 1 231 ? 0.717 11.070 24.589 1.00 76.94 231 GLU A CA 1
ATOM 1796 C C . GLU A 1 231 ? 0.656 9.640 24.025 1.00 76.94 231 GLU A C 1
ATOM 1798 O O . GLU A 1 231 ? 0.570 8.679 24.784 1.00 76.94 231 GLU A O 1
ATOM 1803 N N . THR A 1 232 ? 0.709 9.488 22.697 1.00 69.81 232 THR A N 1
ATOM 1804 C CA . THR A 1 232 ? 0.720 8.183 22.030 1.00 69.81 232 THR A CA 1
ATOM 1805 C C . THR A 1 232 ? 2.130 7.597 22.138 1.00 69.81 232 THR A C 1
ATOM 1807 O O . THR A 1 232 ? 3.079 8.162 21.592 1.00 69.81 232 THR A O 1
ATOM 1810 N N . SER A 1 233 ? 2.294 6.493 22.874 1.00 68.94 233 SER A N 1
ATOM 1811 C CA . SER A 1 233 ? 3.595 5.827 23.000 1.00 68.94 233 SER A CA 1
ATOM 1812 C C . SER A 1 233 ? 3.982 5.124 21.696 1.00 68.94 233 SER A C 1
ATOM 1814 O O . SER A 1 233 ? 3.122 4.718 20.914 1.00 68.94 233 SER A O 1
ATOM 1816 N N . LEU A 1 234 ? 5.287 4.948 21.473 1.00 49.31 234 LEU A N 1
ATOM 1817 C CA . LEU A 1 234 ? 5.781 4.177 20.329 1.00 49.31 234 LEU A CA 1
ATOM 1818 C C . LEU A 1 234 ? 5.261 2.729 20.370 1.00 49.31 234 LEU A C 1
ATOM 1820 O O . LEU A 1 234 ? 4.790 2.224 19.362 1.00 49.31 234 LEU A O 1
ATOM 1824 N N . GLU A 1 235 ? 5.239 2.116 21.555 1.00 56.00 235 GLU A N 1
ATOM 1825 C CA . GLU A 1 235 ? 4.688 0.773 21.779 1.00 56.00 235 GLU A CA 1
ATOM 1826 C C . GLU A 1 235 ? 3.212 0.670 21.366 1.00 56.00 235 GLU A C 1
ATOM 1828 O O . GLU A 1 235 ? 2.811 -0.305 20.734 1.00 56.00 235 GLU A O 1
ATOM 1833 N N . LEU A 1 236 ? 2.396 1.687 21.667 1.00 62.12 236 LEU A N 1
ATOM 1834 C CA . LEU A 1 236 ? 0.997 1.728 21.245 1.00 62.12 236 LEU A CA 1
ATOM 1835 C C . LEU A 1 236 ? 0.884 1.804 19.719 1.00 62.12 236 LEU A C 1
ATOM 1837 O O . LEU A 1 236 ? 0.043 1.124 19.146 1.00 62.12 236 LEU A O 1
ATOM 1841 N N . ILE A 1 237 ? 1.733 2.585 19.049 1.00 58.31 237 ILE A N 1
ATOM 1842 C CA . ILE A 1 237 ? 1.752 2.674 17.579 1.00 58.31 237 ILE A CA 1
ATOM 1843 C C . ILE A 1 237 ? 2.162 1.333 16.957 1.00 58.31 237 ILE A C 1
ATOM 1845 O O . ILE A 1 237 ? 1.540 0.894 15.997 1.00 58.31 237 ILE A O 1
ATOM 1849 N N . GLU A 1 238 ? 3.168 0.664 17.520 1.00 52.09 238 GLU A N 1
ATOM 1850 C CA . GLU A 1 238 ? 3.703 -0.603 17.001 1.00 52.09 238 GLU A CA 1
ATOM 1851 C C . GLU A 1 238 ? 2.754 -1.794 17.197 1.00 52.09 238 GLU A C 1
ATOM 1853 O O . GLU A 1 238 ? 2.805 -2.757 16.435 1.00 52.09 238 GLU A O 1
ATOM 1858 N N . THR A 1 239 ? 1.888 -1.745 18.211 1.00 60.44 239 THR A N 1
ATOM 1859 C CA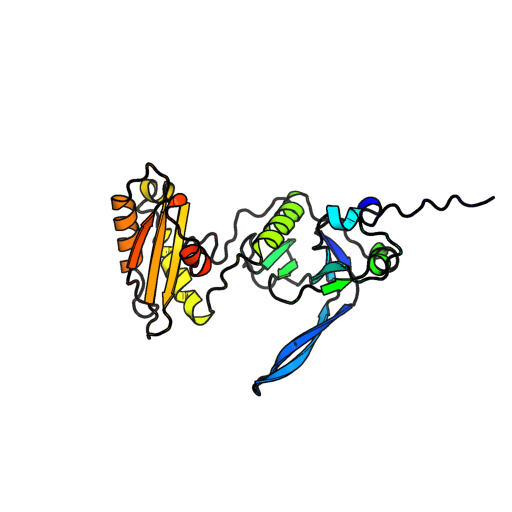 . THR A 1 239 ? 1.021 -2.873 18.598 1.00 60.44 239 THR A CA 1
ATOM 1860 C C . THR A 1 239 ? -0.458 -2.653 18.286 1.00 60.44 239 THR A C 1
ATOM 1862 O O . THR A 1 239 ? -1.294 -3.464 18.690 1.00 60.44 239 THR A O 1
ATOM 1865 N N . SER A 1 240 ? -0.809 -1.568 17.588 1.00 63.00 240 SER A N 1
ATOM 1866 C CA . SER A 1 240 ? -2.200 -1.212 17.304 1.00 63.00 240 SER A CA 1
ATOM 1867 C C . SER A 1 240 ? -2.534 -1.097 15.814 1.00 63.00 240 SER A C 1
ATOM 1869 O O . SER A 1 240 ? -1.680 -0.972 14.942 1.00 63.00 240 SER A O 1
ATOM 1871 N N . TYR A 1 241 ? -3.832 -1.155 15.532 1.00 71.31 241 TYR A N 1
ATOM 1872 C CA . TYR A 1 241 ? -4.461 -1.149 14.220 1.00 71.31 241 TYR A CA 1
ATOM 1873 C C . TYR A 1 241 ? -5.412 0.046 14.141 1.00 71.31 241 TYR A C 1
ATOM 1875 O O . TYR A 1 241 ? -6.285 0.175 14.989 1.00 71.31 241 TYR A O 1
ATOM 1883 N N . ALA A 1 242 ? -5.326 0.915 13.138 1.00 67.88 242 ALA A N 1
ATOM 1884 C CA . ALA A 1 242 ? -6.252 2.047 13.052 1.00 67.88 242 ALA A CA 1
ATOM 1885 C C . ALA A 1 242 ? -7.714 1.580 12.842 1.00 67.88 242 ALA A C 1
ATOM 1887 O O . ALA A 1 242 ? -8.017 0.919 11.859 1.00 67.88 242 ALA A O 1
ATOM 1888 N N . ALA A 1 243 ? -8.625 1.936 13.750 1.00 57.41 243 ALA A N 1
ATOM 1889 C CA . ALA A 1 243 ? -10.083 1.790 13.710 1.00 57.41 243 ALA A CA 1
ATOM 1890 C C . ALA A 1 243 ? -10.791 2.836 12.829 1.00 57.41 243 ALA A C 1
ATOM 1892 O O . ALA A 1 243 ? -12.025 2.890 12.798 1.00 57.41 243 ALA A O 1
ATOM 1893 N N . ASP A 1 244 ? -10.048 3.657 12.087 1.00 53.75 244 ASP A N 1
ATOM 1894 C CA . ASP A 1 244 ? -10.613 4.282 10.905 1.00 53.75 244 ASP A CA 1
ATOM 1895 C C . ASP A 1 244 ? -10.672 3.245 9.779 1.00 53.75 244 ASP A C 1
ATOM 1897 O O . ASP A 1 244 ? -9.683 2.882 9.151 1.00 53.75 244 ASP A O 1
ATOM 1901 N N . ALA A 1 245 ? -11.892 2.823 9.474 1.00 38.53 245 ALA A N 1
ATOM 1902 C CA . ALA A 1 245 ? -12.351 2.599 8.116 1.00 38.53 245 ALA A CA 1
ATOM 1903 C C . ALA A 1 245 ? -11.434 2.991 6.941 1.00 38.53 245 ALA A C 1
ATOM 1905 O O . ALA A 1 245 ? -11.212 2.170 6.068 1.00 38.53 245 ALA A O 1
ATOM 1906 N N . SER A 1 246 ? -10.905 4.226 6.903 1.00 36.19 246 SER A N 1
ATOM 1907 C CA . SER A 1 246 ? -10.039 4.731 5.826 1.00 36.19 246 SER A CA 1
ATOM 1908 C C . SER A 1 246 ? -8.722 3.959 5.678 1.00 36.19 246 SER A C 1
ATOM 1910 O O . SER A 1 246 ? -7.988 4.142 4.706 1.00 36.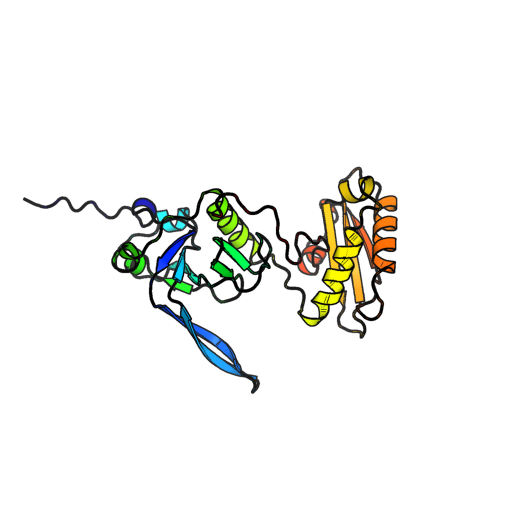19 246 SER A O 1
ATOM 1912 N N . GLN A 1 247 ? -8.450 3.059 6.622 1.00 40.69 247 GLN A N 1
ATOM 1913 C CA . GLN A 1 247 ? -7.185 2.371 6.799 1.00 40.69 247 GLN A CA 1
ATOM 1914 C C . GLN A 1 247 ? -7.319 0.858 7.022 1.00 40.69 247 GLN A C 1
ATOM 1916 O O . GLN A 1 247 ? -6.324 0.156 6.878 1.00 40.69 247 GLN A O 1
ATOM 1921 N N . ILE A 1 248 ? -8.522 0.323 7.264 1.00 38.62 248 ILE A N 1
ATOM 1922 C CA . ILE A 1 248 ? -8.786 -1.131 7.260 1.00 38.62 248 ILE A CA 1
ATOM 1923 C C . ILE A 1 248 ? -9.413 -1.499 5.915 1.00 38.62 248 ILE A C 1
ATOM 1925 O O . ILE A 1 248 ? -10.540 -1.962 5.870 1.00 38.62 248 ILE A O 1
ATOM 1929 N N . THR A 1 249 ? -8.700 -1.264 4.810 1.00 34.59 249 THR A N 1
ATOM 1930 C CA . THR A 1 249 ? -9.200 -1.319 3.414 1.00 34.59 249 THR A CA 1
ATOM 1931 C C . THR A 1 249 ? -10.115 -0.144 3.072 1.00 34.59 249 THR A C 1
ATOM 1933 O O . THR A 1 249 ? -11.300 -0.139 3.399 1.00 34.59 249 THR A O 1
ATOM 1936 N N . TRP A 1 250 ? -9.572 0.890 2.410 1.00 40.84 250 TRP A N 1
ATOM 1937 C CA . TRP A 1 250 ? -10.399 1.99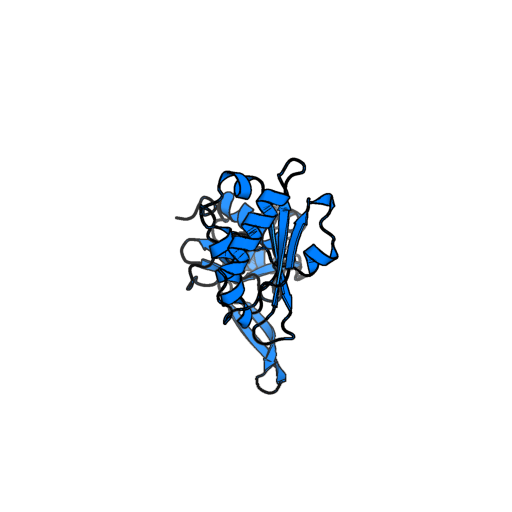3 1.925 1.00 40.84 250 TRP A CA 1
ATOM 1938 C C . TRP A 1 250 ? -10.097 2.453 0.522 1.00 40.84 250 TRP A C 1
ATOM 1940 O O . TRP A 1 250 ? -9.048 3.028 0.221 1.00 40.84 250 TRP A O 1
ATOM 1950 N N . ARG A 1 251 ? -11.172 2.349 -0.252 1.00 36.97 251 ARG A N 1
ATOM 1951 C CA . ARG A 1 251 ? -11.478 3.233 -1.352 1.00 36.97 251 ARG A CA 1
ATOM 1952 C C . ARG A 1 251 ? -11.501 4.685 -0.865 1.00 36.97 251 ARG A C 1
ATOM 1954 O O . ARG A 1 251 ? -12.536 5.187 -0.435 1.00 36.97 251 ARG A O 1
ATOM 1961 N N . GLY A 1 252 ? -10.350 5.351 -0.891 1.00 38.50 252 GLY A N 1
ATOM 1962 C CA . GLY A 1 252 ? -10.290 6.815 -0.913 1.00 38.50 252 GLY A CA 1
ATOM 1963 C C . GLY A 1 252 ? -10.850 7.361 -2.236 1.00 38.50 252 GLY A C 1
ATOM 1964 O O . GLY A 1 252 ? -11.171 6.567 -3.125 1.00 38.50 252 GLY A O 1
ATOM 1965 N N . PRO A 1 253 ? -10.969 8.693 -2.411 1.00 44.75 253 PRO A N 1
ATOM 1966 C CA . PRO A 1 253 ? -11.103 9.229 -3.758 1.00 44.75 253 PRO A CA 1
ATOM 1967 C C . PRO A 1 253 ? -9.946 8.669 -4.575 1.00 44.75 253 PRO A C 1
ATOM 1969 O O . PRO A 1 253 ? -8.797 8.658 -4.121 1.00 44.75 253 PRO A O 1
ATOM 1972 N N . GLU A 1 254 ? -10.268 8.120 -5.735 1.00 52.84 254 GLU A N 1
ATOM 1973 C CA . GLU A 1 254 ? -9.230 7.612 -6.600 1.00 52.84 254 GLU A CA 1
ATOM 1974 C C . GLU A 1 254 ? -8.231 8.716 -6.914 1.00 52.84 254 GLU A C 1
ATOM 1976 O O . GLU A 1 254 ? -8.657 9.826 -7.246 1.00 52.84 254 GLU A O 1
ATOM 1981 N N . PRO A 1 255 ? -6.918 8.437 -6.828 1.00 57.03 255 PRO A N 1
ATOM 1982 C CA . PRO A 1 255 ? -5.950 9.357 -7.384 1.00 57.03 255 PRO A CA 1
ATOM 1983 C C . PRO A 1 255 ? -6.340 9.678 -8.829 1.00 57.03 255 PRO A C 1
ATOM 1985 O O . PRO A 1 255 ? -6.705 8.779 -9.593 1.00 57.03 255 PRO A O 1
ATOM 1988 N N . GLU A 1 256 ? -6.296 10.952 -9.198 1.00 59.94 256 GLU A N 1
ATOM 1989 C CA . GLU A 1 256 ? -6.654 11.384 -10.547 1.00 59.94 256 GLU A CA 1
ATOM 1990 C C . GLU A 1 256 ? -5.870 10.597 -11.613 1.00 59.94 256 GLU A C 1
ATOM 1992 O O . GLU A 1 256 ? -4.728 10.181 -11.386 1.00 59.94 256 GLU A O 1
ATOM 1997 N N . GLY A 1 257 ? -6.494 10.391 -12.778 1.00 50.09 257 GLY A N 1
ATOM 1998 C CA . GLY A 1 257 ? -5.873 9.694 -13.906 1.00 50.09 257 GLY A CA 1
ATOM 1999 C C . GLY A 1 257 ? -6.189 8.202 -14.013 1.00 50.09 257 GLY A C 1
ATOM 2000 O O . GLY A 1 257 ? -5.386 7.474 -14.584 1.00 50.09 257 GLY A O 1
ATOM 2001 N N . VAL A 1 258 ? -7.330 7.741 -13.491 1.00 46.84 258 VAL A N 1
ATOM 2002 C CA . VAL A 1 258 ? -7.901 6.456 -13.928 1.00 46.84 258 VAL A CA 1
ATOM 2003 C C . VAL A 1 258 ? -8.946 6.722 -14.995 1.00 46.84 258 VAL A C 1
ATOM 2005 O O . VAL A 1 258 ? -9.774 7.620 -14.839 1.00 46.84 258 VAL A O 1
ATOM 2008 N N . ALA A 1 259 ? -8.799 6.019 -16.112 1.00 44.91 259 ALA A N 1
ATOM 2009 C CA . ALA A 1 259 ? -9.584 6.154 -17.325 1.00 44.91 259 ALA A CA 1
ATOM 2010 C C . ALA A 1 259 ? -10.087 4.782 -17.760 1.00 44.91 259 ALA A C 1
ATOM 2012 O O . ALA A 1 259 ? -9.286 3.826 -17.617 1.00 44.91 259 ALA A O 1
#

Secondary structure (DSSP, 8-state):
----------TTTTT--TT-EEEEEEEEEEEEE-TTSSEEEEEEEEEEEEE-S-HHHHHH--TT--S--EEEEEEEE--S----TTSSEEESSSSEEEES-SPPEEE-HHHHHHTGGGGBPPPPPHHHHHHHHHHHHHTTS-----GGGHHHHHHHHHHHT-STTHHHHTTEEEEEEEEETTSSSPEEEEEEEE-TTS-HHHHHHHHHHHHHTS-TTT-EEEEEEEEEGGG--HHHHHT-EE--TTTSS---SPPS---

pLDDT: mean 79.15, std 15.85, range [34.59, 96.69]

Sequence (259 aa):
MAEEREEPQSLYADGWRQGSIFHLDLIGRRHILGSDGQPTEQTMNDDVWVIASQDCDLAAAMPDNNDAVIEIRPVLEDDTGDWGIRSRKLRVDDQRCVVAEGTPERVSPALLHHVARATREPPLPDGRSSALKTWLGLRYDRPAVPDHLVSLAQDIARRVRRPGGRDTAAKVHDVLMQFDESTDPPRAALFAVVEHDADREAVRRWLADAAKAVPTDLGVVIQVDVGTKSETSLELIETSYAADASQITWRGPEPEGVA

Foldseek 3Di:
DDPPPPFQQFQVVVVDAQQKKFFDFDWDWDFDQDPVRDTDIDIDTAGMKGFLDHSVVRSVAHQVWFDFDTWIFGKDFDPDPQAFLQTQWHDQAPGIITGLDDDTGTGHSNCCNPPGSVGIDPGGDPLSSVSSNSSSVCSVLRDPDPPLLLVQLVLLLVLLPDPPCVPQSVQFPWKKWAWAPPDVVIEIAIETAGDPPHPQVSNQVSSVVSQVVRPPNSYHYDYYYYDHPVPQDPVSSVRIDTSHPCNSGDDDPRRPDHD

Radius of gyration: 22.78 Å; chains: 1; bounding box: 58×52×67 Å